Protein AF-A0A0C9VHF3-F1 (afdb_monomer_lite)

Radius of gyration: 20.72 Å; chains: 1; bounding box: 59×50×53 Å

Sequence (286 aa):
MVSRLWNTIMLDVALHHVFIESKLDYIAYHSVISRYLAKQGSQLGDPAHAALSKRNLVSIALDTVDKPFEIPDVSSLVPDVHFMALAILTDRRSNFNLILPYLLMDRPSLTHLRLCWPPLGRSFSCTMTQVVITSVTHLHVARHPYASLNAILALFPNVTHLRLGTPCFLKDLVPYMTAVRSLILDAPPNFSIHSPTRSSRVPFFPSSVPLWNISAALENGLMQANRRAPRKIILNAGMADSEQTIAELTQSCQQCGIQLECRRIYPPSWQPSSVEPCRWDYGAWS

Organism: NCBI:txid994086

Secondary structure (DSSP, 8-state):
---HHHHHHHHHHHHHEEEE-SHHHHHHHHHHHHHHHHHTT--TTSHHHHHHHTT-EEEEEE--SSS---HHHHHHH-TT-SEEEEEE-S--TTTHHHHHHHHHTT-TT--EEEEE--S--TT---PPPS----S--EEEEES--GGGHHHHHHT-TT--EEEESS---GGGGGGG-TT-SEEEEEE-TT-------SSS-----S-SGGGG-HHHHHHTTTT-S-TTS--EEEEEEETTS-HHHHHHHHHHHHHTT-EEEEEEEE-TT-------TT---GGGG-

Foldseek 3Di:
DQDPVRVLVVLLVCLQEQEAADPVSLVVLVVSVQVVQVVVVHHQPDVVLVVSLCRHAYEYEDPPPPHPPPLVSVCSNRAQHQHYEYEDLDDPLVCCLVNVCSNAVRHLNHAHYEYEYFLDDQPHEDDADPAARASYQAYEYANDRQNHVLSVLRNYQNHQHYEYRDFAALLVCQVSCLNHQEYEYEKAAQDQNDDVDPPDDGPTDRISVVSNVLLNNLVSQRNVNDPPDAHEYEYATAPPDDPVVVVVSQVSCVVSNYHYHYHHDHYSPDDPPPQPSNHDDCVVVD

Structure (mmCIF, N/CA/C/O backbone):
data_AF-A0A0C9VHF3-F1
#
_entry.id   AF-A0A0C9VHF3-F1
#
loop_
_atom_site.group_PDB
_atom_site.id
_atom_site.type_symbol
_atom_site.label_atom_id
_atom_site.label_alt_id
_atom_site.label_comp_id
_atom_site.label_asym_id
_atom_site.label_entity_id
_atom_site.label_seq_id
_atom_site.pdbx_PDB_ins_code
_atom_site.Cartn_x
_atom_site.Cartn_y
_atom_site.Cartn_z
_atom_site.occupancy
_atom_site.B_iso_or_equiv
_atom_site.auth_seq_id
_atom_site.auth_comp_id
_atom_site.auth_asym_id
_atom_site.auth_atom_id
_atom_site.pdbx_PDB_model_num
ATOM 1 N N . MET A 1 1 ? 41.443 -0.416 -13.699 1.00 52.72 1 MET A N 1
ATOM 2 C CA . MET A 1 1 ? 40.647 -1.455 -14.395 1.00 52.72 1 MET A CA 1
ATOM 3 C C . MET A 1 1 ? 39.808 -2.188 -13.362 1.00 52.72 1 MET A C 1
ATOM 5 O O . MET A 1 1 ? 40.374 -2.649 -12.382 1.00 52.72 1 MET A O 1
ATOM 9 N N . VAL A 1 2 ? 38.489 -2.275 -13.540 1.00 62.31 2 VAL A N 1
ATOM 10 C CA . VAL A 1 2 ? 37.623 -3.090 -12.666 1.00 62.31 2 VAL A CA 1
ATOM 11 C C . VAL A 1 2 ? 37.701 -4.545 -13.139 1.00 62.31 2 VAL A C 1
ATOM 13 O O . VAL A 1 2 ? 37.622 -4.799 -14.342 1.00 62.31 2 VAL A O 1
ATOM 16 N N . SER A 1 3 ? 37.895 -5.502 -12.226 1.00 84.81 3 SER A N 1
ATOM 17 C CA . SER A 1 3 ? 37.950 -6.926 -12.592 1.00 84.81 3 SER A CA 1
ATOM 18 C C . SER A 1 3 ? 36.628 -7.393 -13.227 1.00 84.81 3 SER A C 1
ATOM 20 O O . SER A 1 3 ? 35.559 -6.870 -12.903 1.00 84.81 3 SER A O 1
ATOM 22 N N . ARG A 1 4 ? 36.670 -8.406 -14.105 1.00 77.44 4 ARG A N 1
ATOM 23 C CA . ARG A 1 4 ? 35.456 -8.981 -14.726 1.00 77.44 4 ARG A CA 1
ATOM 24 C C . ARG A 1 4 ? 34.448 -9.488 -13.685 1.00 77.44 4 ARG A C 1
ATOM 26 O O . ARG A 1 4 ? 33.245 -9.329 -13.884 1.00 77.44 4 ARG A O 1
ATOM 33 N N . LEU A 1 5 ? 34.942 -10.040 -12.575 1.00 75.25 5 LEU A N 1
ATOM 34 C CA . LEU A 1 5 ? 34.121 -10.500 -11.456 1.00 75.25 5 LEU A CA 1
ATOM 35 C C . LEU A 1 5 ? 33.379 -9.330 -10.799 1.00 75.25 5 LEU A C 1
ATOM 37 O O . LEU A 1 5 ? 32.160 -9.366 -10.684 1.00 75.25 5 LEU A O 1
ATOM 41 N N . TRP A 1 6 ? 34.098 -8.255 -10.468 1.00 76.06 6 TRP A N 1
ATOM 42 C CA . TRP A 1 6 ? 33.507 -7.047 -9.886 1.00 76.06 6 TRP A CA 1
ATOM 43 C C . TRP A 1 6 ? 32.462 -6.403 -10.800 1.00 76.06 6 TRP A C 1
ATOM 45 O O . TRP A 1 6 ? 31.405 -6.007 -10.327 1.00 76.06 6 TRP A O 1
ATOM 55 N N . ASN A 1 7 ? 32.709 -6.351 -12.111 1.00 74.81 7 ASN A N 1
ATOM 56 C CA . ASN A 1 7 ? 31.716 -5.854 -13.067 1.00 74.81 7 ASN A CA 1
ATOM 57 C C . ASN A 1 7 ? 30.441 -6.717 -13.076 1.00 74.81 7 ASN A C 1
ATOM 59 O O . ASN A 1 7 ? 29.339 -6.192 -13.163 1.00 74.81 7 ASN A O 1
ATOM 63 N N . THR A 1 8 ? 30.585 -8.038 -12.952 1.00 72.44 8 THR A N 1
ATOM 64 C CA . THR A 1 8 ? 29.444 -8.965 -12.907 1.00 72.44 8 THR A CA 1
ATOM 65 C C . THR A 1 8 ? 28.627 -8.776 -11.632 1.00 72.44 8 THR A C 1
ATOM 67 O O . THR A 1 8 ? 27.412 -8.676 -11.720 1.00 72.44 8 THR A O 1
ATOM 70 N N . ILE A 1 9 ? 29.285 -8.641 -10.475 1.00 74.69 9 ILE A N 1
ATOM 71 C CA . ILE A 1 9 ? 28.623 -8.378 -9.187 1.00 74.69 9 ILE A CA 1
ATOM 72 C C . ILE A 1 9 ? 27.897 -7.030 -9.215 1.00 74.69 9 ILE A C 1
ATOM 74 O O . ILE A 1 9 ? 26.743 -6.948 -8.818 1.00 74.69 9 ILE A O 1
ATOM 78 N N . MET A 1 10 ? 28.547 -5.973 -9.710 1.00 76.12 10 MET A N 1
ATOM 79 C CA . MET A 1 10 ? 27.929 -4.645 -9.784 1.00 76.12 10 MET A CA 1
ATOM 80 C C . MET A 1 10 ? 26.719 -4.625 -10.719 1.00 76.12 10 MET A C 1
ATOM 82 O O . MET A 1 10 ? 25.721 -3.987 -10.399 1.00 76.12 10 MET A O 1
ATOM 86 N N . LEU A 1 11 ? 26.790 -5.330 -11.853 1.00 73.38 11 LEU A N 1
ATOM 87 C CA . LEU A 1 11 ? 25.647 -5.486 -12.752 1.00 73.38 11 LEU A CA 1
ATOM 88 C C . LEU A 1 11 ? 24.534 -6.303 -12.102 1.00 73.38 11 LEU A C 1
ATOM 90 O O . LEU A 1 11 ? 23.384 -5.906 -12.201 1.00 73.38 11 LEU A O 1
ATOM 94 N N . ASP A 1 12 ? 24.865 -7.389 -11.408 1.00 70.25 12 ASP A N 1
ATOM 95 C CA . ASP A 1 12 ? 23.884 -8.191 -10.681 1.00 70.25 12 ASP A CA 1
ATOM 96 C C . ASP A 1 12 ? 23.144 -7.321 -9.654 1.00 70.25 12 ASP A C 1
ATOM 98 O O . ASP A 1 12 ? 21.928 -7.180 -9.734 1.00 70.25 12 ASP A O 1
ATOM 102 N N . VAL A 1 13 ? 23.865 -6.608 -8.783 1.00 71.00 13 VAL A N 1
ATOM 103 C CA . VAL A 1 13 ? 23.277 -5.688 -7.789 1.00 71.00 13 VAL A CA 1
ATOM 104 C C . VAL A 1 13 ? 22.435 -4.587 -8.442 1.00 71.00 13 VAL A C 1
ATOM 106 O O . VAL A 1 13 ? 21.330 -4.308 -7.981 1.00 71.00 13 VAL A O 1
ATOM 109 N N . ALA A 1 14 ? 22.920 -3.971 -9.524 1.00 70.00 14 ALA A N 1
ATOM 110 C CA . ALA A 1 14 ? 22.184 -2.920 -10.227 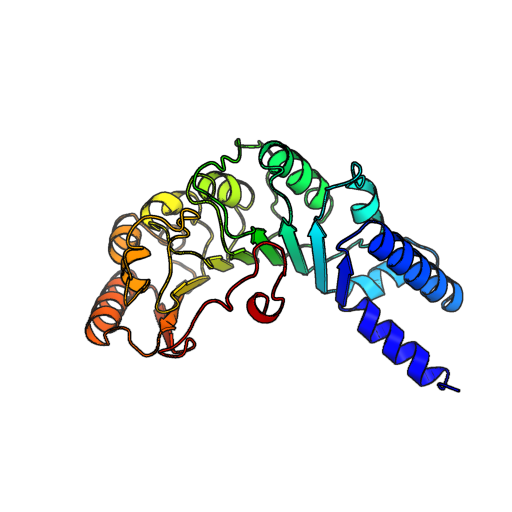1.00 70.00 14 ALA A CA 1
ATOM 111 C C . ALA A 1 14 ? 20.901 -3.440 -10.896 1.00 70.00 14 ALA A C 1
ATOM 113 O O . ALA A 1 14 ? 19.928 -2.705 -11.011 1.00 70.00 14 ALA A O 1
ATOM 114 N N . LEU A 1 15 ? 20.879 -4.703 -11.329 1.00 70.50 15 LEU A N 1
ATOM 115 C CA . LEU A 1 15 ? 19.707 -5.318 -11.951 1.00 70.50 15 LEU A CA 1
ATOM 116 C 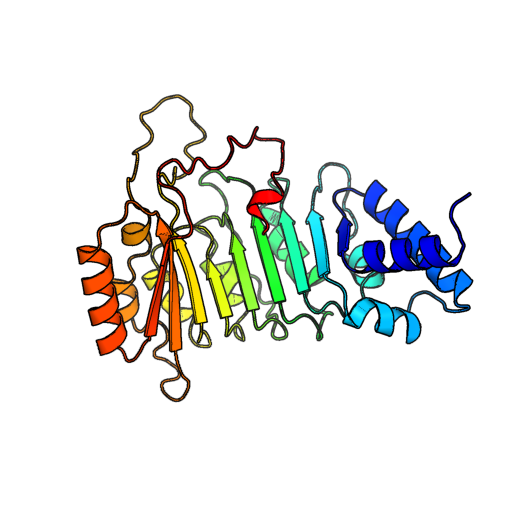C . LEU A 1 15 ? 18.674 -5.809 -10.927 1.00 70.50 15 LEU A C 1
ATOM 118 O O . LEU A 1 15 ? 17.502 -5.911 -11.284 1.00 70.50 15 LEU A O 1
ATOM 122 N N . HIS A 1 16 ? 19.070 -6.027 -9.665 1.00 67.94 16 HIS A N 1
ATOM 123 C CA . HIS A 1 16 ? 18.141 -6.336 -8.568 1.00 67.94 16 HIS A CA 1
ATOM 124 C C . HIS A 1 16 ? 17.237 -5.148 -8.202 1.00 67.94 16 HIS A C 1
ATOM 126 O O . HIS A 1 16 ? 16.128 -5.360 -7.706 1.00 67.94 16 HIS A O 1
ATOM 132 N N . HIS A 1 17 ? 17.699 -3.915 -8.438 1.00 67.81 17 HIS A N 1
ATOM 133 C CA . HIS A 1 17 ? 16.981 -2.683 -8.120 1.00 67.81 17 HIS A CA 1
ATOM 134 C C . HIS A 1 17 ? 16.883 -1.784 -9.346 1.00 67.81 17 HIS A C 1
ATOM 136 O O . HIS A 1 17 ? 17.794 -1.024 -9.668 1.00 67.81 17 HIS A O 1
ATOM 142 N N . VAL A 1 18 ? 15.747 -1.857 -10.023 1.00 68.31 18 VAL A N 1
ATOM 143 C CA . VAL A 1 18 ? 15.514 -1.085 -11.243 1.00 68.31 18 VAL A CA 1
ATOM 144 C C . VAL A 1 18 ? 14.854 0.230 -10.869 1.00 68.31 18 VAL A C 1
ATOM 146 O O . VAL A 1 18 ? 13.797 0.199 -10.248 1.00 68.31 18 VAL A O 1
ATOM 149 N N . PHE A 1 19 ? 15.455 1.354 -11.255 1.00 69.88 19 PHE A N 1
ATOM 150 C CA . PHE A 1 19 ? 14.876 2.690 -11.118 1.00 69.88 19 PHE A CA 1
ATOM 151 C C . PHE A 1 19 ? 14.681 3.292 -12.507 1.00 69.88 19 PHE A C 1
ATOM 153 O O . PHE A 1 19 ? 15.652 3.512 -13.227 1.00 69.88 19 PHE A O 1
ATOM 160 N N . ILE A 1 20 ? 13.429 3.509 -12.905 1.00 69.19 20 ILE A N 1
ATOM 161 C CA . ILE A 1 20 ? 13.089 4.131 -14.192 1.00 69.19 20 ILE A CA 1
ATOM 162 C C . ILE A 1 20 ? 12.286 5.384 -13.888 1.00 69.19 20 ILE A C 1
ATOM 164 O O . ILE A 1 20 ? 11.137 5.254 -13.479 1.00 69.19 20 ILE A O 1
ATOM 168 N N . GLU A 1 21 ? 12.879 6.562 -14.070 1.00 65.25 21 GLU A N 1
ATOM 169 C CA . GLU A 1 21 ? 12.217 7.852 -13.811 1.00 65.25 21 GLU A CA 1
ATOM 170 C C . GLU A 1 21 ? 11.895 8.594 -15.102 1.00 65.25 21 GLU A C 1
ATOM 172 O O . GLU A 1 21 ? 10.886 9.283 -15.217 1.00 65.25 21 GLU A O 1
ATOM 177 N N . SER A 1 22 ? 12.747 8.401 -16.102 1.00 63.34 22 SER A N 1
ATOM 178 C CA . SER A 1 22 ? 12.664 9.027 -17.406 1.00 63.34 22 SER A CA 1
ATOM 179 C C . SER A 1 22 ? 12.813 8.005 -18.534 1.00 63.34 22 SER A C 1
ATOM 181 O O . SER A 1 22 ? 13.276 6.872 -18.361 1.00 63.34 22 SER A O 1
ATOM 183 N N . LYS A 1 23 ? 12.499 8.441 -19.759 1.00 65.75 23 LYS A N 1
ATOM 184 C CA . LYS A 1 23 ? 12.796 7.668 -20.973 1.00 65.75 23 LYS A CA 1
ATOM 185 C C . LYS A 1 23 ? 14.297 7.375 -21.122 1.00 65.75 23 LYS A C 1
ATOM 187 O O . LYS A 1 23 ? 14.658 6.346 -21.687 1.00 65.75 23 LYS A O 1
ATOM 192 N N . LEU A 1 24 ? 15.170 8.263 -20.640 1.00 71.12 24 LEU A N 1
ATOM 193 C CA . LEU A 1 24 ? 16.618 8.049 -20.692 1.00 71.12 24 LEU A CA 1
ATOM 194 C C . LEU A 1 24 ? 17.043 6.912 -19.761 1.00 71.12 24 LEU A C 1
ATOM 196 O O . LEU A 1 24 ? 17.832 6.070 -20.184 1.00 71.12 24 LEU A O 1
ATOM 200 N N . ASP A 1 25 ? 16.464 6.832 -18.561 1.00 69.31 25 ASP A N 1
ATOM 201 C CA . ASP A 1 25 ? 16.731 5.736 -17.620 1.00 69.31 25 ASP A CA 1
ATOM 202 C C . ASP A 1 25 ? 16.269 4.401 -18.196 1.00 69.31 25 ASP A C 1
ATOM 204 O O . ASP A 1 25 ? 16.995 3.412 -18.130 1.00 69.31 25 ASP A O 1
ATOM 208 N N . TYR A 1 26 ? 15.108 4.389 -18.858 1.00 71.19 26 TYR A N 1
ATOM 209 C CA . TYR A 1 26 ? 14.626 3.222 -19.594 1.00 71.19 26 TYR A CA 1
ATOM 210 C C . TYR A 1 26 ? 15.606 2.780 -20.689 1.00 71.19 26 TYR A C 1
ATOM 212 O O . TYR A 1 26 ? 15.989 1.613 -20.740 1.00 71.19 26 TYR A O 1
ATOM 220 N N . ILE A 1 27 ? 16.050 3.702 -21.556 1.00 73.12 27 ILE A N 1
ATOM 221 C CA . ILE A 1 27 ? 17.000 3.388 -22.637 1.00 73.12 27 ILE A CA 1
ATOM 222 C C . ILE A 1 27 ? 18.324 2.875 -22.053 1.00 73.12 27 ILE A C 1
ATOM 224 O O . ILE A 1 27 ? 18.899 1.908 -22.564 1.00 73.12 27 ILE A O 1
ATOM 228 N N . ALA A 1 28 ? 18.805 3.497 -20.975 1.00 78.44 28 ALA A N 1
ATOM 229 C CA . ALA A 1 28 ? 20.015 3.082 -20.280 1.00 78.44 28 ALA A CA 1
ATOM 230 C C . ALA A 1 28 ? 19.863 1.671 -19.697 1.00 78.44 28 ALA A C 1
ATOM 232 O O . ALA A 1 28 ? 20.707 0.813 -19.957 1.00 78.44 28 ALA A O 1
ATOM 233 N N . TYR A 1 29 ? 18.766 1.402 -18.988 1.00 75.88 29 TYR A N 1
ATOM 234 C CA . TYR A 1 29 ? 18.462 0.096 -18.411 1.00 75.88 29 TYR A CA 1
ATOM 235 C C . TYR A 1 29 ? 18.335 -0.992 -19.483 1.00 75.88 29 TYR A C 1
ATOM 237 O O . TYR A 1 29 ? 19.009 -2.019 -19.394 1.00 75.88 29 TYR A O 1
ATOM 245 N N . HIS A 1 30 ? 17.576 -0.738 -20.554 1.00 76.25 30 HIS A N 1
ATOM 246 C CA . HIS A 1 30 ? 17.451 -1.646 -21.696 1.00 76.25 30 HIS A CA 1
ATOM 247 C C . HIS A 1 30 ? 18.823 -1.971 -22.306 1.00 76.25 30 HIS A C 1
ATOM 249 O O . HIS A 1 30 ? 19.128 -3.129 -22.602 1.00 76.25 30 HIS A O 1
ATOM 255 N N . SER A 1 31 ? 19.682 -0.962 -22.483 1.00 80.19 31 SER A N 1
ATOM 256 C CA . SER A 1 31 ? 21.046 -1.132 -23.001 1.00 80.19 31 SER A CA 1
ATOM 257 C C . SER A 1 31 ? 21.916 -1.980 -22.067 1.00 80.19 31 SER A C 1
ATOM 259 O O . SER A 1 31 ? 22.643 -2.865 -22.528 1.00 80.19 31 SER A O 1
ATOM 261 N N . VAL A 1 32 ? 21.822 -1.760 -20.752 1.00 79.88 32 VAL A N 1
ATOM 262 C CA . VAL A 1 32 ? 22.546 -2.542 -19.740 1.00 79.88 32 VAL A CA 1
ATOM 263 C C . VAL A 1 32 ? 22.088 -4.001 -19.741 1.00 79.88 32 VAL A C 1
ATOM 265 O O . VAL A 1 32 ? 22.939 -4.888 -19.838 1.00 79.88 32 VAL A O 1
ATOM 268 N N . ILE A 1 33 ? 20.777 -4.259 -19.715 1.00 76.56 33 ILE A N 1
ATOM 269 C CA . ILE A 1 33 ? 20.222 -5.618 -19.772 1.00 76.56 33 ILE A CA 1
ATOM 270 C C . ILE A 1 33 ? 20.608 -6.322 -21.062 1.00 76.56 33 ILE A C 1
ATOM 272 O O . ILE A 1 33 ? 21.111 -7.441 -21.016 1.00 76.56 33 ILE A O 1
ATOM 276 N N . SER A 1 34 ? 20.436 -5.666 -22.210 1.00 76.56 34 SER A N 1
ATOM 277 C CA . SER A 1 34 ? 20.741 -6.276 -23.507 1.00 76.56 34 SER A CA 1
ATOM 278 C C . SER A 1 34 ? 22.206 -6.709 -23.576 1.00 76.56 34 SER A C 1
ATOM 280 O O . SER A 1 34 ? 22.518 -7.806 -24.034 1.00 76.56 34 SER A O 1
ATOM 282 N N . ARG A 1 35 ? 23.125 -5.885 -23.050 1.00 77.06 35 ARG A N 1
ATOM 283 C CA . ARG A 1 35 ? 24.553 -6.225 -22.954 1.00 77.06 35 ARG A CA 1
ATOM 284 C C . ARG A 1 35 ? 24.830 -7.345 -21.956 1.00 77.06 35 ARG A C 1
ATOM 286 O O . ARG A 1 35 ? 25.746 -8.132 -22.186 1.00 77.06 35 ARG A O 1
ATOM 293 N N . TYR A 1 36 ? 24.110 -7.387 -20.838 1.00 75.44 36 TYR A N 1
ATOM 294 C CA . TYR A 1 36 ? 24.248 -8.445 -19.840 1.00 75.44 36 TYR A CA 1
ATOM 295 C C . TYR A 1 36 ? 23.814 -9.797 -20.416 1.00 75.44 36 TYR A C 1
ATOM 297 O O . TYR A 1 36 ? 24.593 -10.748 -20.387 1.00 75.44 36 TYR A O 1
ATOM 305 N N . LEU A 1 37 ? 22.628 -9.854 -21.023 1.00 73.81 37 LEU A N 1
ATOM 306 C CA . LEU A 1 37 ? 22.091 -11.060 -21.650 1.00 73.81 37 LEU A CA 1
ATOM 307 C C . LEU A 1 37 ? 22.978 -11.529 -22.808 1.00 73.81 37 LEU A C 1
ATOM 309 O O . LEU A 1 37 ? 23.361 -12.697 -22.841 1.00 73.81 37 LEU A O 1
ATOM 313 N N . ALA A 1 38 ? 23.434 -10.609 -23.668 1.00 76.62 38 ALA A N 1
ATOM 314 C CA . ALA A 1 38 ? 24.364 -10.936 -24.749 1.00 76.62 38 ALA A CA 1
ATOM 315 C C . ALA A 1 38 ? 25.672 -11.569 -24.236 1.00 76.62 38 ALA A C 1
ATOM 317 O O . ALA A 1 38 ? 26.193 -12.494 -24.853 1.00 76.62 38 ALA A O 1
ATOM 318 N N . LYS A 1 39 ? 26.196 -11.123 -23.083 1.00 75.88 39 LYS A N 1
ATOM 319 C CA . LYS A 1 39 ? 27.376 -11.741 -22.446 1.00 75.88 39 LYS A CA 1
ATOM 320 C C . LYS A 1 39 ? 27.099 -13.132 -21.881 1.00 75.88 39 LYS A C 1
ATOM 322 O O . LYS A 1 39 ? 28.029 -13.926 -21.792 1.00 75.88 39 LYS A O 1
ATOM 327 N N . GLN A 1 40 ? 25.860 -13.411 -21.488 1.00 71.25 40 GLN A N 1
ATOM 328 C CA . GLN A 1 40 ? 25.428 -14.735 -21.040 1.00 71.25 40 GLN A CA 1
ATOM 329 C C . GLN A 1 40 ? 25.006 -15.653 -22.196 1.00 71.25 40 GLN A C 1
ATOM 331 O O . GLN A 1 40 ? 24.622 -16.793 -21.953 1.00 71.25 40 GLN A O 1
ATOM 336 N N . GLY A 1 41 ? 25.073 -15.181 -23.447 1.00 74.75 41 GLY A N 1
ATOM 337 C CA . GLY A 1 41 ? 24.576 -15.925 -24.605 1.00 74.75 41 GLY A CA 1
ATOM 338 C C . GLY A 1 41 ? 23.054 -16.095 -24.607 1.00 74.75 41 GLY A C 1
ATOM 339 O O . GLY A 1 41 ? 22.554 -17.006 -25.255 1.00 74.75 41 GLY A O 1
ATOM 340 N N . SER A 1 42 ? 22.332 -15.251 -23.866 1.00 69.88 42 SER A N 1
ATOM 341 C CA . SER A 1 42 ? 20.868 -15.247 -23.767 1.00 69.88 42 SER A CA 1
ATOM 342 C C . SER A 1 42 ? 20.280 -14.023 -24.474 1.00 69.88 42 SER A C 1
ATOM 344 O O . SER A 1 42 ? 20.955 -13.004 -24.647 1.00 69.88 42 SER A O 1
ATOM 346 N N . GLN A 1 43 ? 19.015 -14.103 -24.869 1.00 68.44 43 GLN A N 1
ATOM 347 C CA . GLN A 1 43 ? 18.247 -13.002 -25.446 1.00 68.44 43 GLN A CA 1
ATOM 348 C C . GLN A 1 43 ? 17.178 -12.483 -24.477 1.00 68.44 43 GLN A C 1
ATOM 350 O O . GLN A 1 43 ? 16.837 -13.115 -23.474 1.00 68.44 43 GLN A O 1
ATOM 355 N N . LEU A 1 44 ? 16.664 -11.285 -24.765 1.00 64.44 44 LEU A N 1
ATOM 356 C CA . LEU A 1 44 ? 15.547 -10.706 -24.025 1.00 64.44 44 LEU A CA 1
ATOM 357 C C . LEU A 1 44 ? 14.327 -11.633 -24.171 1.00 64.44 44 LEU A C 1
ATOM 359 O O . LEU A 1 44 ? 13.912 -11.922 -25.289 1.00 64.44 44 LEU A O 1
ATOM 363 N N . GLY A 1 45 ? 13.779 -12.111 -23.052 1.00 61.34 45 GLY A N 1
ATOM 364 C CA . GLY A 1 45 ? 12.658 -13.064 -23.047 1.00 61.34 45 GLY A CA 1
ATOM 365 C C . GLY A 1 45 ? 13.044 -14.540 -22.878 1.00 61.34 45 GLY A C 1
ATOM 366 O O . GLY A 1 45 ? 12.151 -15.369 -22.722 1.00 61.34 45 GLY A O 1
ATOM 367 N N . ASP A 1 46 ? 14.338 -14.878 -22.828 1.00 63.41 46 ASP A N 1
ATOM 368 C CA . ASP A 1 46 ? 14.777 -16.242 -22.504 1.00 63.41 46 ASP A CA 1
ATOM 369 C C . ASP A 1 46 ? 14.490 -16.621 -21.035 1.00 63.41 46 ASP A C 1
ATOM 371 O O . ASP A 1 46 ? 14.419 -15.753 -20.161 1.00 63.41 46 ASP A O 1
ATOM 375 N N . PRO A 1 47 ? 14.437 -17.920 -20.685 1.00 59.59 47 PRO A N 1
ATOM 376 C CA . PRO A 1 47 ? 14.298 -18.372 -19.295 1.00 59.59 47 PRO A CA 1
ATOM 377 C C . PRO A 1 47 ? 15.391 -17.827 -18.359 1.00 59.59 47 PRO A C 1
ATOM 379 O O . PRO A 1 47 ? 15.165 -17.660 -17.161 1.00 59.59 47 PRO A O 1
ATOM 382 N N . ALA A 1 48 ? 16.577 -17.526 -18.901 1.00 57.16 48 ALA A N 1
ATOM 383 C CA . ALA A 1 48 ? 17.668 -16.871 -18.180 1.00 57.16 48 ALA A CA 1
ATOM 384 C C . ALA A 1 48 ? 17.331 -15.415 -17.801 1.00 57.16 48 ALA A C 1
ATOM 386 O O . ALA A 1 48 ? 17.687 -14.961 -16.716 1.00 57.16 48 ALA A O 1
ATOM 387 N N . HIS A 1 49 ? 16.569 -14.710 -18.644 1.00 60.94 49 HIS A N 1
ATOM 388 C CA . HIS A 1 49 ? 16.003 -13.399 -18.325 1.00 60.94 49 HIS A CA 1
ATOM 389 C C . HIS A 1 49 ? 14.961 -13.505 -17.198 1.00 60.94 49 HIS A C 1
ATOM 391 O O . HIS A 1 49 ? 14.999 -12.718 -16.255 1.00 60.94 49 HIS A O 1
ATOM 397 N N . ALA A 1 50 ? 14.115 -14.542 -17.225 1.00 58.31 50 ALA A N 1
ATOM 398 C CA . ALA A 1 50 ? 13.159 -14.832 -16.150 1.00 58.31 50 ALA A CA 1
ATOM 399 C C . ALA A 1 50 ? 13.845 -15.206 -14.813 1.00 58.31 50 ALA A C 1
ATOM 401 O O . ALA A 1 50 ? 13.321 -14.978 -13.723 1.00 58.31 50 ALA A O 1
ATOM 402 N N . ALA A 1 51 ? 15.046 -15.792 -14.861 1.00 58.00 51 ALA A N 1
ATOM 403 C CA . ALA A 1 51 ? 15.824 -16.107 -13.663 1.00 58.00 51 ALA A CA 1
ATOM 404 C C . ALA A 1 51 ? 16.404 -14.852 -12.986 1.00 58.00 51 ALA A C 1
ATOM 406 O O . ALA A 1 51 ? 16.479 -14.820 -11.756 1.00 58.00 51 ALA A O 1
ATOM 407 N N . LEU A 1 52 ? 16.759 -13.823 -13.765 1.00 58.72 52 LEU A N 1
ATOM 408 C CA . LEU A 1 52 ? 17.146 -12.508 -13.241 1.00 58.72 52 LEU A CA 1
ATOM 409 C C . LEU A 1 52 ? 15.951 -11.822 -12.572 1.00 58.72 52 LEU A C 1
ATOM 411 O O . LEU A 1 52 ? 16.081 -11.289 -11.478 1.00 58.72 52 LEU A O 1
ATOM 415 N N . SER A 1 53 ? 14.764 -11.899 -13.175 1.00 54.19 53 SER A N 1
ATOM 416 C CA . SER A 1 53 ? 13.569 -11.214 -12.676 1.00 54.19 53 SER A CA 1
ATOM 417 C C . SER A 1 53 ? 12.915 -11.827 -11.440 1.00 54.19 53 SER A C 1
ATOM 419 O O . SER A 1 53 ? 12.292 -11.099 -10.664 1.00 54.19 53 SER A O 1
ATOM 421 N N . LYS A 1 54 ? 13.150 -13.116 -11.157 1.00 54.06 54 LYS A N 1
ATOM 422 C CA . LYS A 1 54 ? 12.698 -13.778 -9.917 1.00 54.06 54 LYS A CA 1
ATOM 423 C C . LYS A 1 54 ? 13.175 -13.102 -8.624 1.00 54.06 54 LYS A C 1
ATOM 425 O O . LYS A 1 54 ? 12.599 -13.370 -7.572 1.00 54.06 54 LYS A O 1
ATOM 430 N N . ARG A 1 55 ? 14.211 -12.256 -8.671 1.00 55.25 55 ARG A N 1
ATOM 431 C CA . ARG A 1 55 ? 14.767 -11.547 -7.501 1.00 55.25 55 ARG A CA 1
ATOM 432 C C . ARG A 1 55 ? 14.572 -10.030 -7.539 1.00 55.25 55 ARG A C 1
ATOM 434 O O . ARG A 1 55 ? 15.064 -9.343 -6.647 1.00 55.25 55 ARG A O 1
ATOM 441 N N . ASN A 1 56 ? 13.860 -9.507 -8.535 1.00 60.00 56 ASN A N 1
ATOM 442 C CA . ASN A 1 56 ? 13.886 -8.077 -8.814 1.00 60.00 56 ASN A CA 1
ATOM 443 C C . ASN A 1 56 ? 12.860 -7.290 -7.995 1.00 60.00 56 ASN A C 1
ATOM 445 O O . ASN A 1 56 ? 11.654 -7.558 -8.020 1.00 60.00 56 ASN A O 1
ATOM 449 N N . LEU A 1 57 ? 13.373 -6.261 -7.322 1.00 58.91 57 LEU A N 1
ATOM 450 C CA . LEU A 1 57 ? 12.622 -5.115 -6.843 1.00 58.91 57 LEU A CA 1
ATOM 451 C C . LEU A 1 57 ? 12.613 -4.079 -7.968 1.00 58.91 57 LEU A C 1
ATOM 453 O O . LEU A 1 57 ? 13.658 -3.542 -8.336 1.00 58.91 57 LEU A O 1
ATOM 457 N N . VAL A 1 58 ? 11.442 -3.776 -8.518 1.00 65.94 58 VAL A N 1
ATOM 458 C CA . VAL A 1 58 ? 11.336 -2.763 -9.572 1.00 65.94 58 VAL A CA 1
ATOM 459 C C . VAL A 1 58 ? 10.655 -1.519 -9.041 1.00 65.94 58 VAL A C 1
ATOM 461 O O . VAL A 1 58 ? 9.481 -1.543 -8.685 1.00 65.94 58 VAL A O 1
ATOM 464 N N . SER A 1 59 ? 11.395 -0.421 -9.010 1.00 60.53 59 SER A N 1
ATOM 465 C CA . SER A 1 59 ? 10.903 0.909 -8.682 1.00 60.53 59 SER A CA 1
ATOM 466 C C . SER A 1 59 ? 10.747 1.707 -9.974 1.00 60.53 59 SER A C 1
ATOM 468 O O . SER A 1 59 ? 11.712 2.095 -10.622 1.00 60.53 59 SER A O 1
ATOM 470 N N . ILE A 1 60 ? 9.515 1.963 -10.382 1.00 66.06 60 ILE A N 1
ATOM 471 C CA . ILE A 1 60 ? 9.211 2.799 -11.539 1.00 66.06 60 ILE A CA 1
ATOM 472 C C . ILE A 1 60 ? 8.698 4.129 -11.011 1.00 66.06 60 ILE A C 1
ATOM 474 O O . ILE A 1 60 ? 7.669 4.189 -10.338 1.00 66.06 60 ILE A O 1
ATOM 478 N N . ALA A 1 61 ? 9.399 5.205 -11.328 1.00 60.19 61 ALA A N 1
ATOM 479 C CA . ALA A 1 61 ? 8.902 6.550 -11.153 1.00 60.19 61 ALA A CA 1
ATOM 480 C C . ALA A 1 61 ? 8.295 7.024 -12.478 1.00 60.19 61 ALA A C 1
ATOM 482 O O . ALA A 1 61 ? 8.970 7.207 -13.482 1.00 60.19 61 ALA A O 1
ATOM 483 N N . LEU A 1 62 ? 6.977 7.187 -12.510 1.00 60.81 62 LEU A N 1
ATOM 484 C CA . LEU A 1 62 ? 6.280 7.669 -13.692 1.00 60.81 62 LEU A CA 1
ATOM 485 C C . LEU A 1 62 ? 6.379 9.196 -13.759 1.00 60.81 62 LEU A C 1
ATOM 487 O O . LEU A 1 62 ? 5.491 9.896 -13.257 1.00 60.81 62 LEU A O 1
ATOM 491 N N . ASP A 1 63 ? 7.434 9.708 -14.402 1.00 53.41 63 ASP A N 1
ATOM 492 C CA . ASP A 1 63 ? 7.491 11.093 -14.876 1.00 53.41 63 ASP A CA 1
ATOM 493 C C . ASP A 1 63 ? 7.010 11.181 -16.330 1.00 53.41 63 ASP A C 1
ATOM 495 O O . ASP A 1 63 ? 7.748 10.954 -17.287 1.00 53.41 63 ASP A O 1
ATOM 499 N N . THR A 1 64 ? 5.723 11.452 -16.538 1.00 49.44 64 THR A N 1
ATOM 500 C CA . THR A 1 64 ? 5.128 11.439 -17.893 1.00 49.44 64 THR A CA 1
ATOM 501 C C . THR A 1 64 ? 5.139 12.804 -18.588 1.00 49.44 64 THR A C 1
ATOM 503 O O . THR A 1 64 ? 4.227 13.114 -19.362 1.00 49.44 64 THR A O 1
ATOM 506 N N . VAL A 1 65 ? 6.120 13.664 -18.301 1.00 41.66 65 VAL A N 1
ATOM 507 C CA . VAL A 1 65 ? 6.057 15.060 -18.763 1.00 41.66 65 VAL A CA 1
ATOM 508 C C . VAL A 1 65 ? 6.188 15.200 -20.282 1.00 41.66 65 VAL A C 1
ATOM 510 O O . VAL A 1 65 ? 5.373 15.928 -20.835 1.00 41.66 65 VAL A O 1
ATOM 513 N N . ASP A 1 66 ? 7.022 14.437 -21.002 1.00 40.34 66 ASP A N 1
ATOM 514 C CA . ASP A 1 66 ? 7.354 14.841 -22.390 1.00 40.34 66 ASP A CA 1
ATOM 515 C C . ASP A 1 66 ? 7.058 13.880 -23.553 1.00 40.34 66 ASP A C 1
ATOM 517 O O . ASP A 1 66 ? 7.458 14.157 -24.682 1.00 40.34 66 ASP A O 1
ATOM 521 N N . LYS A 1 67 ? 6.311 12.792 -23.346 1.00 47.69 67 LYS A N 1
ATOM 522 C CA . LYS A 1 67 ? 5.609 11.984 -24.379 1.00 47.69 67 LYS A CA 1
ATOM 523 C C . LYS A 1 67 ? 4.944 10.795 -23.681 1.00 47.69 67 LYS A C 1
ATOM 525 O O . LYS A 1 67 ? 5.337 10.500 -22.552 1.00 47.69 67 LYS A O 1
ATOM 530 N N . PRO A 1 68 ? 3.953 10.110 -24.288 1.00 47.97 68 PRO A N 1
ATOM 531 C CA . PRO A 1 68 ? 3.531 8.815 -23.779 1.00 47.97 68 PRO A CA 1
ATOM 532 C C . PRO A 1 68 ? 4.766 7.917 -23.796 1.00 47.97 68 PRO A C 1
ATOM 534 O O . PRO A 1 68 ? 5.221 7.457 -24.836 1.00 47.97 68 PRO A O 1
ATOM 537 N N . PHE A 1 69 ? 5.375 7.756 -22.632 1.00 50.56 69 PHE A N 1
ATOM 538 C CA . PHE A 1 69 ? 6.165 6.587 -22.343 1.00 50.56 69 PHE A CA 1
ATOM 539 C C . PHE A 1 69 ? 5.189 5.430 -22.539 1.00 50.56 69 PHE A C 1
ATOM 541 O O . PHE A 1 69 ? 4.205 5.329 -21.800 1.00 50.56 69 PHE A O 1
ATOM 548 N N . GLU A 1 70 ? 5.338 4.697 -23.640 1.00 57.25 70 GLU A N 1
ATOM 549 C CA . GLU A 1 70 ? 4.391 3.657 -24.006 1.00 57.25 70 GLU A CA 1
ATOM 550 C C . GLU A 1 70 ? 4.503 2.580 -22.933 1.00 57.25 70 GLU A C 1
ATOM 552 O O . GLU A 1 70 ? 5.467 1.837 -22.855 1.00 57.25 70 GLU A O 1
ATOM 557 N N . ILE A 1 71 ? 3.513 2.541 -22.046 1.00 56.69 71 ILE A N 1
ATOM 558 C CA . ILE A 1 71 ? 3.375 1.557 -20.971 1.00 56.69 71 ILE A CA 1
ATOM 559 C C . ILE A 1 71 ? 3.672 0.110 -21.439 1.00 56.69 71 ILE A C 1
ATOM 561 O O . ILE A 1 71 ? 4.304 -0.618 -20.666 1.00 56.69 71 ILE A O 1
ATOM 565 N N . PRO A 1 72 ? 3.318 -0.297 -22.684 1.00 61.56 72 PRO A N 1
ATOM 566 C CA . PRO A 1 72 ? 3.742 -1.574 -23.264 1.00 61.56 72 PRO A CA 1
ATOM 567 C C . PRO A 1 72 ? 5.258 -1.858 -23.231 1.00 61.56 72 PRO A C 1
ATOM 569 O O . PRO A 1 72 ? 5.663 -3.007 -23.029 1.00 61.56 72 PRO A O 1
ATOM 572 N N . ASP A 1 73 ? 6.107 -0.837 -23.348 1.00 63.25 73 ASP A N 1
ATOM 573 C CA . ASP A 1 73 ? 7.568 -0.974 -23.342 1.00 63.25 73 ASP A CA 1
ATOM 574 C C . ASP A 1 73 ? 8.101 -1.389 -21.960 1.00 63.25 73 ASP A C 1
ATOM 576 O O . ASP A 1 73 ? 9.050 -2.162 -21.844 1.00 63.25 73 ASP A O 1
ATOM 580 N N . VAL A 1 74 ? 7.447 -0.955 -20.879 1.00 63.41 74 VAL A N 1
ATOM 581 C CA . VAL A 1 74 ? 7.826 -1.325 -19.503 1.00 63.41 74 VAL A CA 1
ATOM 582 C C . VAL A 1 74 ? 7.440 -2.768 -19.184 1.00 63.41 74 VAL A C 1
ATOM 584 O O . VAL A 1 74 ? 8.126 -3.441 -18.413 1.00 63.41 74 VAL A O 1
ATOM 587 N N . SER A 1 75 ? 6.331 -3.262 -19.749 1.00 65.12 75 SER A N 1
ATOM 588 C CA . SER A 1 75 ? 5.924 -4.676 -19.649 1.00 65.12 75 SER A CA 1
ATOM 589 C C . SER A 1 75 ? 6.941 -5.644 -20.215 1.00 65.12 75 SER A C 1
ATOM 591 O O . SER A 1 75 ? 7.179 -6.673 -19.590 1.00 65.12 75 SER A O 1
ATOM 593 N N . SER A 1 76 ? 7.570 -5.315 -21.340 1.00 67.25 76 SER A N 1
ATOM 594 C CA . SER A 1 76 ? 8.498 -6.237 -21.999 1.00 67.25 76 SER A CA 1
ATOM 595 C C . SER A 1 76 ? 9.829 -6.396 -21.254 1.00 67.25 76 SER A C 1
ATOM 597 O O . SER A 1 76 ? 10.446 -7.459 -21.308 1.00 67.25 76 SER A O 1
ATOM 599 N N . LEU A 1 77 ? 10.266 -5.362 -20.525 1.00 62.19 77 LEU A N 1
ATOM 600 C CA . LEU A 1 77 ? 11.582 -5.337 -19.887 1.00 62.19 77 LEU A CA 1
ATOM 601 C C . LEU A 1 77 ? 11.669 -6.048 -18.546 1.00 62.19 77 LEU A C 1
ATOM 603 O O . LEU A 1 77 ? 12.765 -6.430 -18.141 1.00 62.19 77 LEU A O 1
ATOM 607 N N . VAL A 1 78 ? 10.550 -6.205 -17.840 1.00 65.12 78 VAL A N 1
ATOM 608 C CA . VAL A 1 78 ? 10.563 -6.907 -16.557 1.00 65.12 78 VAL A CA 1
ATOM 609 C C . VAL A 1 78 ? 9.440 -7.939 -16.494 1.00 65.12 78 VAL A C 1
ATOM 611 O O . VAL A 1 78 ? 8.444 -7.739 -15.789 1.00 65.12 78 VAL A O 1
ATOM 614 N N . PRO A 1 79 ? 9.578 -9.042 -17.253 1.00 63.50 79 PRO A N 1
ATOM 615 C CA . PRO A 1 79 ? 8.718 -10.201 -17.081 1.00 63.50 79 PRO A CA 1
ATOM 616 C C . PRO A 1 79 ? 8.984 -10.794 -15.692 1.00 63.50 79 PRO A C 1
ATOM 618 O O . PRO A 1 79 ? 10.126 -10.843 -15.255 1.00 63.50 79 PRO A O 1
ATOM 621 N N . ASP A 1 80 ? 7.953 -11.232 -14.978 1.00 71.69 80 ASP A N 1
ATOM 622 C CA . ASP A 1 80 ? 8.057 -11.924 -13.680 1.00 71.69 80 ASP A CA 1
ATOM 623 C C . ASP A 1 80 ? 8.483 -11.097 -12.440 1.00 71.69 80 ASP A C 1
ATOM 625 O O . ASP A 1 80 ? 9.101 -11.605 -11.498 1.00 71.69 80 ASP A O 1
ATOM 629 N N . VAL A 1 81 ? 8.102 -9.817 -12.374 1.00 77.00 81 VAL A N 1
ATOM 630 C CA . VAL A 1 81 ? 8.284 -8.989 -11.163 1.00 77.00 81 VAL A CA 1
ATOM 631 C C . VAL A 1 81 ? 7.431 -9.509 -10.008 1.00 77.00 81 VAL A C 1
ATOM 633 O O . VAL A 1 81 ? 6.232 -9.716 -10.181 1.00 77.00 81 VAL A O 1
ATOM 636 N N . HIS A 1 82 ? 8.024 -9.651 -8.819 1.00 83.81 82 HIS A N 1
ATOM 637 C CA . HIS A 1 82 ? 7.302 -9.988 -7.583 1.00 83.81 82 HIS A CA 1
ATOM 638 C C . HIS A 1 82 ? 6.980 -8.758 -6.735 1.00 83.81 82 HIS A C 1
ATOM 640 O O . HIS A 1 82 ? 5.932 -8.726 -6.086 1.00 83.81 82 HIS A O 1
ATOM 646 N N . PHE A 1 83 ? 7.861 -7.752 -6.765 1.00 83.50 83 PHE A N 1
ATOM 647 C CA . PHE A 1 83 ? 7.690 -6.479 -6.080 1.00 83.50 83 PHE A CA 1
ATOM 648 C C . PHE A 1 83 ? 7.825 -5.309 -7.049 1.00 83.50 83 PHE A C 1
ATOM 650 O O . PHE A 1 83 ? 8.858 -5.148 -7.700 1.00 83.50 83 PHE A O 1
ATOM 657 N N . MET A 1 84 ? 6.813 -4.447 -7.071 1.00 84.31 84 MET A N 1
ATOM 658 C CA . MET A 1 84 ? 6.822 -3.207 -7.834 1.00 84.31 84 MET A CA 1
ATOM 659 C C . MET A 1 84 ? 6.526 -2.017 -6.925 1.00 84.31 84 MET A C 1
ATOM 661 O O . MET A 1 84 ? 5.569 -2.049 -6.157 1.00 84.31 84 MET A O 1
ATOM 665 N N . ALA A 1 85 ? 7.299 -0.943 -7.041 1.00 82.38 85 ALA A N 1
ATOM 666 C CA . ALA A 1 85 ? 6.972 0.350 -6.463 1.00 82.38 85 ALA A CA 1
ATOM 667 C C . ALA A 1 85 ? 6.743 1.370 -7.577 1.00 82.38 85 ALA A C 1
ATOM 669 O O . ALA A 1 85 ? 7.587 1.540 -8.445 1.00 82.38 85 ALA A O 1
ATOM 670 N N . LEU A 1 86 ? 5.595 2.038 -7.550 1.00 79.81 86 LEU A N 1
ATOM 671 C CA . LEU A 1 86 ? 5.164 3.001 -8.548 1.00 79.81 86 LEU A CA 1
ATOM 672 C C . LEU A 1 86 ? 5.090 4.394 -7.925 1.00 79.81 86 LEU A C 1
ATOM 674 O O . LEU A 1 86 ? 4.277 4.631 -7.027 1.00 79.81 86 LEU A O 1
ATOM 678 N N . ALA A 1 87 ? 5.922 5.313 -8.406 1.00 75.56 87 ALA A N 1
ATOM 679 C CA . ALA A 1 87 ? 5.797 6.739 -8.120 1.00 75.56 87 ALA A CA 1
ATOM 680 C C . ALA A 1 87 ? 4.951 7.384 -9.198 1.00 75.56 87 ALA A C 1
ATOM 682 O O . ALA A 1 87 ? 5.179 7.140 -10.377 1.00 75.56 87 ALA A O 1
ATOM 683 N N . ILE A 1 88 ? 4.037 8.260 -8.820 1.00 71.88 88 ILE A N 1
ATOM 684 C CA . ILE A 1 88 ? 3.332 9.115 -9.769 1.00 71.88 88 ILE A CA 1
ATOM 685 C C . ILE A 1 88 ? 3.914 10.506 -9.571 1.00 71.88 88 ILE A C 1
ATOM 687 O O . ILE A 1 88 ? 3.663 11.117 -8.538 1.00 71.88 88 ILE A O 1
ATOM 691 N N . LEU A 1 89 ? 4.746 10.970 -10.507 1.00 64.31 89 LEU A N 1
ATOM 692 C CA . LEU A 1 89 ? 5.505 12.212 -10.329 1.00 64.31 89 LEU A CA 1
ATOM 693 C C . LEU A 1 89 ? 4.711 13.448 -10.756 1.00 64.31 89 LEU A C 1
ATOM 695 O O . LEU A 1 89 ? 4.819 14.507 -10.140 1.00 64.31 89 LEU A O 1
ATOM 699 N N . THR A 1 90 ? 3.861 13.291 -11.771 1.00 59.97 90 THR A N 1
ATOM 700 C CA . THR A 1 90 ? 3.059 14.376 -12.333 1.00 59.97 90 THR A CA 1
ATOM 701 C C . THR A 1 90 ? 1.567 14.140 -12.264 1.00 59.97 90 THR A C 1
ATOM 703 O O . THR A 1 90 ? 1.064 13.019 -12.195 1.00 59.97 90 THR A O 1
ATOM 706 N N . ASP A 1 91 ? 0.847 15.256 -12.280 1.00 55.62 91 ASP A N 1
ATOM 707 C CA . ASP A 1 91 ? -0.572 15.337 -11.992 1.00 55.62 91 ASP A CA 1
ATOM 708 C C . ASP A 1 91 ? -1.473 14.874 -13.152 1.00 55.62 91 ASP A C 1
ATOM 710 O O . ASP A 1 91 ? -2.421 15.548 -13.547 1.00 55.62 91 ASP A O 1
ATOM 714 N N . ARG A 1 92 ? -1.193 13.704 -13.740 1.00 55.66 92 ARG A N 1
ATOM 715 C CA . ARG A 1 92 ? -2.018 13.102 -14.804 1.00 55.66 92 ARG A CA 1
ATOM 716 C C . ARG A 1 92 ? -3.112 12.208 -14.229 1.00 55.66 92 ARG A C 1
ATOM 718 O O . ARG A 1 92 ? -3.237 11.028 -14.557 1.00 55.66 92 ARG A O 1
ATOM 725 N N . ARG A 1 93 ? -3.931 12.815 -13.370 1.00 59.47 93 ARG A N 1
ATOM 726 C CA . ARG A 1 93 ? -5.019 12.185 -12.599 1.00 59.47 93 ARG A CA 1
ATOM 727 C C . ARG A 1 93 ? -5.984 11.361 -13.451 1.00 59.47 93 ARG A C 1
ATOM 729 O O . ARG A 1 93 ? -6.436 10.309 -13.019 1.00 59.47 93 ARG A O 1
ATOM 736 N N . SER A 1 94 ? -6.252 11.819 -14.674 1.00 58.47 94 SER A N 1
ATOM 737 C CA . SER A 1 94 ? -7.175 11.182 -15.618 1.00 58.47 94 SER A CA 1
ATOM 738 C C . SER A 1 94 ? -6.668 9.854 -16.182 1.00 58.47 94 SER A C 1
ATOM 740 O O . SER A 1 94 ? -7.471 9.021 -16.589 1.00 58.47 94 SER A O 1
ATOM 742 N N . ASN A 1 95 ? -5.349 9.641 -16.211 1.00 63.47 95 ASN A N 1
ATOM 743 C CA . ASN A 1 95 ? -4.749 8.527 -16.947 1.00 63.47 95 ASN A CA 1
ATOM 744 C C . ASN A 1 95 ? -4.303 7.388 -16.036 1.00 63.47 95 ASN A C 1
ATOM 746 O O . ASN A 1 95 ? -3.974 6.317 -16.537 1.00 63.47 95 ASN A O 1
ATOM 750 N N . PHE A 1 96 ? -4.308 7.581 -14.714 1.00 68.50 96 PHE A N 1
ATOM 751 C CA . PHE A 1 96 ? -3.886 6.547 -13.767 1.00 68.50 96 PHE A CA 1
ATOM 752 C C . PHE A 1 96 ? -4.700 5.256 -13.924 1.00 68.50 96 PHE A C 1
ATOM 754 O O . PHE A 1 96 ? -4.151 4.159 -13.944 1.00 68.50 96 PHE A O 1
ATOM 761 N N . ASN A 1 97 ? -5.998 5.413 -14.162 1.00 66.94 97 ASN A N 1
ATOM 762 C CA . ASN A 1 97 ? -6.929 4.333 -14.461 1.00 66.94 97 ASN A CA 1
ATOM 763 C C . ASN A 1 97 ? -6.630 3.554 -15.737 1.00 66.94 97 ASN A C 1
ATOM 765 O O . ASN A 1 97 ? -7.077 2.425 -15.874 1.00 66.94 97 ASN A O 1
ATOM 769 N N . LEU A 1 98 ? -5.895 4.141 -16.673 1.00 70.06 98 LEU A N 1
ATOM 770 C CA . LEU A 1 98 ? -5.439 3.438 -17.865 1.00 70.06 98 LEU A CA 1
ATOM 771 C C . LEU A 1 98 ? -4.076 2.804 -17.584 1.00 70.06 98 LEU A C 1
ATOM 773 O O . LEU A 1 98 ? -3.886 1.616 -17.811 1.00 70.06 98 LEU A O 1
ATOM 777 N N . ILE A 1 99 ? -3.154 3.582 -17.015 1.00 72.25 99 ILE A N 1
ATOM 778 C CA . ILE A 1 99 ? -1.773 3.171 -16.752 1.00 72.25 99 ILE A CA 1
ATOM 779 C C . ILE A 1 99 ? -1.708 1.934 -15.859 1.00 72.25 99 ILE A C 1
ATOM 781 O O . ILE A 1 99 ? -0.969 1.000 -16.161 1.00 72.25 99 ILE A O 1
ATOM 785 N N . LEU A 1 100 ? -2.471 1.922 -14.766 1.00 75.69 100 LEU A N 1
ATOM 786 C CA . LEU A 1 100 ? -2.358 0.885 -13.753 1.00 75.69 100 LEU A CA 1
ATOM 787 C C . LEU A 1 100 ? -2.815 -0.492 -14.279 1.00 75.69 100 LEU A C 1
ATOM 789 O O . LEU A 1 100 ? -2.033 -1.431 -14.167 1.00 75.69 100 LEU A O 1
ATOM 793 N N . PRO A 1 101 ? -3.983 -0.646 -14.936 1.00 74.81 101 PRO A N 1
ATOM 794 C CA . PRO A 1 101 ? -4.322 -1.875 -15.651 1.00 74.81 101 PRO A CA 1
ATOM 795 C C . PRO A 1 101 ? -3.262 -2.343 -16.649 1.00 74.81 101 PRO A C 1
ATOM 797 O O . PRO A 1 101 ? -2.835 -3.489 -16.563 1.00 74.81 101 PRO A O 1
ATOM 800 N N . TYR A 1 102 ? -2.786 -1.470 -17.544 1.00 75.25 102 TYR A N 1
ATOM 801 C CA . TYR A 1 102 ? -1.788 -1.860 -18.550 1.00 75.25 102 TYR A CA 1
ATOM 802 C C . TYR A 1 102 ? -0.464 -2.308 -17.919 1.00 75.25 102 TYR A C 1
ATOM 804 O O . TYR A 1 102 ? 0.177 -3.236 -18.401 1.00 75.25 102 TYR A O 1
ATOM 812 N N . LEU A 1 103 ? -0.057 -1.683 -16.811 1.00 74.50 103 LEU A N 1
ATOM 813 C CA . LEU A 1 103 ? 1.131 -2.104 -16.075 1.00 74.50 103 LEU A CA 1
ATOM 814 C C . LEU A 1 103 ? 0.918 -3.386 -15.270 1.00 74.50 103 LEU A C 1
ATOM 816 O O . LEU A 1 103 ? 1.901 -4.038 -14.945 1.00 74.50 103 LEU A O 1
ATOM 820 N N . LEU A 1 104 ? -0.300 -3.764 -14.890 1.00 78.56 104 LEU A N 1
ATOM 821 C CA . LEU A 1 104 ? -0.487 -4.814 -13.883 1.00 78.56 104 LEU A CA 1
ATOM 822 C C . LEU A 1 104 ? -1.221 -6.063 -14.388 1.00 78.56 104 LEU A C 1
ATOM 824 O O . LEU A 1 104 ? -1.013 -7.127 -13.809 1.00 78.56 104 LEU A O 1
ATOM 828 N N . MET A 1 105 ? -2.029 -5.979 -15.452 1.00 75.44 105 MET A N 1
ATOM 829 C CA . MET A 1 105 ? -2.853 -7.103 -15.927 1.00 75.44 105 MET A CA 1
ATOM 830 C C . MET A 1 105 ? -2.030 -8.318 -16.372 1.00 75.44 105 MET A C 1
ATOM 832 O O . MET A 1 105 ? -2.371 -9.441 -16.011 1.00 75.44 105 MET A O 1
ATOM 836 N N . ASP A 1 106 ? -0.906 -8.104 -17.055 1.00 73.44 106 ASP A N 1
ATOM 837 C CA . ASP A 1 106 ? -0.083 -9.193 -17.604 1.00 73.44 106 ASP A CA 1
ATOM 838 C C . ASP A 1 106 ? 1.044 -9.638 -16.655 1.00 73.44 106 ASP A C 1
ATOM 840 O O . ASP A 1 106 ? 2.088 -10.130 -17.082 1.00 73.44 106 ASP A O 1
ATOM 844 N N . ARG A 1 107 ? 0.869 -9.439 -15.340 1.00 80.44 107 ARG A N 1
ATOM 845 C CA . ARG A 1 107 ? 1.894 -9.741 -14.325 1.00 80.44 107 ARG A CA 1
ATOM 846 C C . ARG A 1 107 ? 1.369 -10.688 -13.239 1.00 80.44 107 ARG A C 1
ATOM 848 O O . ARG A 1 107 ? 1.123 -10.262 -12.104 1.00 80.44 107 ARG A O 1
ATOM 855 N N . PRO A 1 108 ? 1.225 -11.993 -13.542 1.00 83.06 108 PRO A N 1
ATOM 856 C CA . PRO A 1 108 ? 0.720 -12.974 -12.581 1.00 83.06 108 PRO A CA 1
ATOM 857 C C . PRO A 1 108 ? 1.663 -13.196 -11.387 1.00 83.06 108 PRO A C 1
ATOM 859 O O . PRO A 1 108 ? 1.204 -13.552 -10.305 1.00 83.06 108 PRO A O 1
ATOM 862 N N . SER A 1 109 ? 2.965 -12.955 -11.553 1.00 84.62 109 SER A N 1
ATOM 863 C CA . SER A 1 109 ? 3.982 -13.064 -10.495 1.00 84.62 109 SER A CA 1
ATOM 864 C C . SER A 1 109 ? 3.951 -11.921 -9.476 1.00 84.62 109 SER A C 1
ATOM 866 O O . SER A 1 109 ? 4.565 -12.029 -8.411 1.00 84.62 109 SER A O 1
ATOM 868 N N . LEU A 1 110 ? 3.296 -10.800 -9.802 1.00 87.56 110 LEU A N 1
ATOM 869 C CA . LEU A 1 110 ? 3.358 -9.590 -8.993 1.00 87.56 110 LEU A CA 1
ATOM 870 C C . LEU A 1 110 ? 2.516 -9.750 -7.735 1.00 87.56 110 LEU A C 1
ATOM 872 O O . LEU A 1 110 ? 1.295 -9.668 -7.773 1.00 87.56 110 LEU A O 1
ATOM 876 N N . THR A 1 111 ? 3.188 -9.918 -6.601 1.00 91.44 111 THR A N 1
ATOM 877 C CA . THR A 1 111 ? 2.539 -10.142 -5.305 1.00 91.44 111 THR A CA 1
ATOM 878 C C . THR A 1 111 ? 2.584 -8.915 -4.405 1.00 91.44 111 THR A C 1
ATOM 880 O O . THR A 1 111 ? 1.689 -8.749 -3.575 1.00 91.44 111 THR A O 1
ATOM 883 N N . HIS A 1 112 ? 3.592 -8.057 -4.571 1.00 91.19 112 HIS A N 1
ATOM 884 C CA . HIS A 1 112 ? 3.813 -6.861 -3.771 1.00 91.19 112 HIS A CA 1
ATOM 885 C C . HIS A 1 112 ? 3.781 -5.615 -4.649 1.00 91.19 112 HIS A C 1
ATOM 887 O O . HIS A 1 112 ? 4.547 -5.488 -5.603 1.00 91.19 112 HIS A O 1
ATOM 893 N N . LEU A 1 113 ? 2.921 -4.670 -4.294 1.00 90.94 113 LEU A N 1
ATOM 894 C CA . LEU A 1 113 ? 2.780 -3.407 -4.994 1.00 90.94 113 LEU A CA 1
ATOM 895 C C . LEU A 1 113 ? 2.845 -2.255 -3.999 1.00 90.94 113 LEU A C 1
ATOM 897 O O . LEU A 1 113 ? 2.131 -2.234 -2.999 1.00 90.94 113 LEU A O 1
ATOM 901 N N . ARG A 1 114 ? 3.665 -1.257 -4.299 1.00 88.00 114 ARG A N 1
ATOM 902 C CA . ARG A 1 114 ? 3.666 0.033 -3.623 1.00 88.00 114 ARG A CA 1
ATOM 903 C C . ARG A 1 114 ? 3.221 1.103 -4.604 1.00 88.00 114 ARG A C 1
ATOM 905 O O . ARG A 1 114 ? 3.772 1.201 -5.688 1.00 88.00 114 ARG A O 1
ATOM 912 N N . LEU A 1 115 ? 2.268 1.929 -4.210 1.00 86.38 115 LEU A N 1
ATOM 913 C CA . LEU A 1 115 ? 1.783 3.074 -4.965 1.00 86.38 115 LEU A CA 1
ATOM 914 C C . LEU A 1 115 ? 2.054 4.333 -4.150 1.00 86.38 115 LEU A C 1
ATOM 916 O O . LEU A 1 115 ? 1.670 4.415 -2.981 1.00 86.38 115 LEU A O 1
ATOM 920 N N . CYS A 1 116 ? 2.734 5.304 -4.747 1.00 79.62 116 CYS A N 1
ATOM 921 C CA . CYS A 1 116 ? 3.084 6.551 -4.092 1.00 79.62 116 CYS A CA 1
ATOM 922 C C . CYS A 1 116 ? 2.716 7.748 -4.965 1.00 79.62 116 CYS A C 1
ATOM 924 O O . CYS A 1 116 ? 3.117 7.832 -6.124 1.00 79.62 116 CYS A O 1
ATOM 926 N N . TRP A 1 117 ? 1.984 8.692 -4.383 1.00 74.31 117 TRP A N 1
ATOM 927 C CA . TRP A 1 117 ? 1.603 9.941 -5.039 1.00 74.31 117 TRP A CA 1
ATOM 928 C C . TRP A 1 117 ? 2.493 11.099 -4.576 1.00 74.31 117 TRP A C 1
ATOM 930 O O . TRP A 1 117 ? 3.123 11.006 -3.512 1.00 74.31 117 TRP A O 1
ATOM 940 N N . PRO A 1 118 ? 2.537 12.210 -5.336 1.00 67.62 118 PRO A N 1
ATOM 941 C CA . PRO A 1 118 ? 3.077 13.454 -4.817 1.00 67.62 118 PRO A CA 1
ATOM 942 C C . PRO A 1 118 ? 2.196 13.934 -3.649 1.00 67.62 118 PRO A C 1
ATOM 944 O O . PRO A 1 118 ? 1.075 13.452 -3.476 1.00 67.62 118 PRO A O 1
ATOM 947 N N . PRO A 1 119 ? 2.642 14.903 -2.839 1.00 60.66 119 PRO A N 1
ATOM 948 C CA . PRO A 1 119 ? 1.753 15.613 -1.924 1.00 60.66 119 PRO A CA 1
ATOM 949 C C . PRO A 1 119 ? 0.672 16.362 -2.730 1.00 60.66 119 PRO A C 1
ATOM 951 O O . PRO A 1 119 ? 0.880 17.477 -3.205 1.00 60.66 119 PRO A O 1
ATOM 954 N N . LEU A 1 120 ? -0.470 15.710 -2.957 1.00 55.75 120 LEU A N 1
ATOM 955 C CA . LEU A 1 120 ? -1.537 16.213 -3.823 1.00 55.75 120 LEU A CA 1
ATOM 956 C C . LEU A 1 120 ? -2.422 17.247 -3.113 1.00 55.75 120 LEU A C 1
ATOM 958 O O . LEU A 1 120 ? -2.703 17.151 -1.918 1.00 55.75 120 LEU A O 1
ATOM 962 N N . GLY A 1 121 ? -2.942 18.201 -3.890 1.00 52.94 121 GLY A N 1
ATOM 963 C CA . GLY A 1 121 ? -4.101 19.010 -3.505 1.00 52.94 121 GLY A CA 1
ATOM 964 C C . GLY A 1 121 ? -5.417 18.214 -3.569 1.00 52.94 121 GLY A C 1
ATOM 965 O O . GLY A 1 121 ? -5.479 17.121 -4.127 1.00 52.94 121 GLY A O 1
ATOM 966 N N . ARG A 1 122 ? -6.507 18.780 -3.029 1.00 51.50 122 ARG A N 1
ATOM 967 C CA . ARG A 1 122 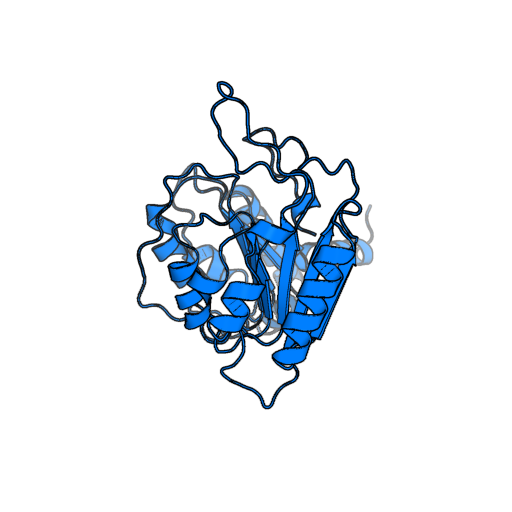? -7.818 18.113 -2.827 1.00 51.50 122 ARG A CA 1
ATOM 968 C C . ARG A 1 122 ? -8.547 17.608 -4.088 1.00 51.50 122 ARG A C 1
ATOM 970 O O . ARG A 1 122 ? -9.605 17.007 -3.958 1.00 51.50 122 ARG A O 1
ATOM 977 N N . SER A 1 123 ? -8.048 17.860 -5.295 1.00 55.22 123 SER A N 1
ATOM 978 C CA . SER A 1 123 ? -8.812 17.703 -6.543 1.00 55.22 123 SER A CA 1
ATOM 979 C C . SER A 1 123 ? -8.536 16.407 -7.324 1.00 55.22 123 SER A C 1
ATOM 981 O O . SER A 1 123 ? -8.807 16.348 -8.525 1.00 55.22 123 SER A O 1
ATOM 983 N N . PHE A 1 124 ? -7.997 15.362 -6.686 1.00 59.31 124 PHE A N 1
ATOM 984 C CA . PHE A 1 124 ? -7.806 14.066 -7.344 1.00 59.31 124 PHE A CA 1
ATOM 985 C C . PHE A 1 124 ? -9.018 13.150 -7.213 1.00 59.31 124 PHE A C 1
ATOM 987 O O . PHE A 1 124 ? -9.450 12.826 -6.108 1.00 59.31 124 PHE A O 1
ATOM 994 N N . SER A 1 125 ? -9.514 12.697 -8.366 1.00 60.88 125 SER A N 1
ATOM 995 C CA . SER A 1 125 ? -10.503 11.632 -8.482 1.00 60.88 125 SER A CA 1
ATOM 996 C C . SER A 1 125 ? -9.992 10.570 -9.454 1.00 60.88 125 SER A C 1
ATOM 998 O O . SER A 1 125 ? -9.591 10.870 -10.577 1.00 60.88 125 SER A O 1
ATOM 1000 N N . CYS A 1 126 ? -9.980 9.330 -8.991 1.00 63.81 126 CYS A N 1
ATOM 1001 C CA . CYS A 1 126 ? -9.782 8.131 -9.781 1.00 63.81 126 CYS A CA 1
ATOM 1002 C C . CYS A 1 126 ? -11.182 7.638 -10.142 1.00 63.81 126 CYS A C 1
ATOM 1004 O O . CYS A 1 126 ? -11.953 7.271 -9.255 1.00 63.81 126 CYS A O 1
ATOM 1006 N N . THR A 1 127 ? -11.545 7.662 -11.422 1.00 65.62 127 THR A N 1
ATOM 1007 C CA . THR A 1 127 ? -12.755 6.969 -11.884 1.00 65.62 127 THR A CA 1
ATOM 1008 C C . THR A 1 127 ? -12.627 5.466 -11.631 1.00 65.62 127 THR A C 1
ATOM 1010 O O . THR A 1 127 ? -11.525 4.925 -11.651 1.00 65.62 127 THR A O 1
ATOM 1013 N N . MET A 1 128 ? -13.729 4.774 -11.350 1.00 62.41 128 MET A N 1
ATOM 1014 C CA . MET A 1 128 ? -13.663 3.322 -11.200 1.00 62.41 128 MET A CA 1
ATOM 1015 C C . MET A 1 128 ? -13.370 2.669 -12.548 1.00 62.41 128 MET A C 1
ATOM 1017 O O . MET A 1 128 ? -14.016 2.979 -13.549 1.00 62.41 128 MET A O 1
ATOM 1021 N N . THR A 1 129 ? -12.402 1.760 -12.564 1.00 67.06 129 THR A N 1
ATOM 1022 C CA . THR A 1 129 ? -12.170 0.854 -13.687 1.00 67.06 129 THR A CA 1
ATOM 1023 C C . THR A 1 129 ? -12.755 -0.509 -13.345 1.00 67.06 129 THR A C 1
ATOM 1025 O O . THR A 1 129 ? -12.875 -0.873 -12.178 1.00 67.06 129 THR A O 1
ATOM 1028 N N . GLN A 1 130 ? -13.145 -1.271 -14.365 1.00 71.69 130 GLN A N 1
ATOM 1029 C CA . GLN A 1 130 ? -13.654 -2.638 -14.190 1.00 71.69 130 GLN A CA 1
ATOM 1030 C C . GLN A 1 130 ? -12.528 -3.680 -14.090 1.00 71.69 130 GLN A C 1
ATOM 1032 O O . GLN A 1 130 ? -12.790 -4.880 -14.077 1.00 71.69 130 GLN A O 1
ATOM 1037 N N . VAL A 1 131 ? -11.269 -3.236 -14.061 1.00 81.62 131 VAL A N 1
ATOM 1038 C CA . VAL A 1 131 ? -10.112 -4.127 -14.073 1.00 81.62 131 VAL A CA 1
ATOM 1039 C C . VAL A 1 131 ? -9.805 -4.576 -12.656 1.00 81.62 131 VAL A C 1
ATOM 1041 O O . VAL A 1 131 ? -9.657 -3.761 -11.751 1.00 81.62 131 VAL A O 1
ATOM 1044 N N . VAL A 1 132 ? -9.662 -5.885 -12.484 1.00 87.75 132 VAL A N 1
ATOM 1045 C CA . VAL A 1 132 ? -9.332 -6.504 -11.205 1.00 87.75 132 VAL A CA 1
ATOM 1046 C C . VAL A 1 132 ? -7.964 -7.162 -11.315 1.00 87.75 132 VAL A C 1
ATOM 1048 O O . VAL A 1 132 ? -7.715 -7.950 -12.224 1.00 87.75 132 VAL A O 1
ATOM 1051 N N . ILE A 1 133 ? -7.082 -6.851 -10.372 1.00 89.00 133 ILE A N 1
ATOM 1052 C CA . ILE A 1 133 ? -5.718 -7.365 -10.299 1.00 89.00 133 ILE A CA 1
ATOM 1053 C C . ILE A 1 133 ? -5.652 -8.333 -9.121 1.00 89.00 133 ILE A C 1
ATOM 1055 O O . ILE A 1 133 ? -5.603 -7.944 -7.953 1.00 89.00 133 ILE A O 1
ATOM 1059 N N . THR A 1 134 ? -5.682 -9.625 -9.434 1.00 91.62 134 THR A N 1
ATOM 1060 C CA . THR A 1 134 ? -5.798 -10.703 -8.443 1.00 91.62 134 THR A CA 1
ATOM 1061 C C . THR A 1 134 ? -4.458 -11.238 -7.945 1.00 91.62 134 THR A C 1
ATOM 1063 O O . THR A 1 134 ? -4.443 -11.953 -6.943 1.00 91.62 134 THR A O 1
ATOM 1066 N N . SER A 1 135 ? -3.352 -10.933 -8.629 1.00 91.81 135 SER A N 1
ATOM 1067 C CA . SER A 1 135 ? -2.005 -11.404 -8.273 1.00 91.81 135 SER A CA 1
ATOM 1068 C C . SER A 1 135 ? -1.449 -10.721 -7.017 1.00 91.81 135 SER A C 1
ATOM 1070 O O . SER A 1 135 ? -0.740 -11.346 -6.224 1.00 91.81 135 SER A O 1
ATOM 1072 N N . VAL A 1 136 ? -1.822 -9.459 -6.786 1.00 93.38 136 VAL A N 1
ATOM 1073 C CA . VAL A 1 136 ? -1.308 -8.647 -5.678 1.00 93.38 136 VAL A CA 1
ATOM 1074 C C . VAL A 1 136 ? -1.943 -9.069 -4.352 1.00 93.38 136 VAL A C 1
ATOM 1076 O O . VAL A 1 136 ? -3.158 -9.026 -4.169 1.00 93.38 136 VAL A O 1
ATOM 1079 N N . THR A 1 137 ? -1.092 -9.420 -3.391 1.00 95.62 137 THR A N 1
ATOM 1080 C CA . THR A 1 137 ? -1.479 -9.814 -2.025 1.00 95.62 137 THR A CA 1
ATOM 1081 C C . THR A 1 137 ? -0.981 -8.833 -0.965 1.00 95.62 137 THR A C 1
ATOM 1083 O O . THR A 1 137 ? -1.554 -8.778 0.126 1.00 95.62 137 THR A O 1
ATOM 1086 N N . HIS A 1 138 ? 0.055 -8.053 -1.285 1.00 96.25 138 HIS A N 1
ATOM 1087 C CA . HIS A 1 138 ? 0.644 -7.022 -0.439 1.00 96.25 138 HIS A CA 1
ATOM 1088 C C . HIS A 1 138 ? 0.562 -5.676 -1.155 1.00 96.25 138 HIS A C 1
ATOM 1090 O O . HIS A 1 138 ? 1.154 -5.498 -2.218 1.00 96.25 138 HIS A O 1
ATOM 1096 N N . LEU A 1 139 ? -0.155 -4.723 -0.570 1.00 95.31 139 LEU A N 1
ATOM 1097 C CA . LEU A 1 139 ? -0.351 -3.397 -1.136 1.00 95.31 139 LEU A CA 1
ATOM 1098 C C . LEU A 1 139 ? 0.107 -2.334 -0.141 1.00 95.31 139 LEU A C 1
ATOM 1100 O O . LEU A 1 139 ? -0.341 -2.309 1.001 1.00 95.31 139 LEU A O 1
ATOM 1104 N N . HIS A 1 140 ? 0.968 -1.425 -0.578 1.00 93.12 140 HIS A N 1
ATOM 1105 C CA . HIS A 1 140 ? 1.329 -0.223 0.162 1.00 93.12 140 HIS A CA 1
ATOM 1106 C C . HIS A 1 140 ? 0.850 1.002 -0.611 1.00 93.12 140 HIS A C 1
ATOM 1108 O O . HIS A 1 140 ? 1.283 1.232 -1.733 1.00 93.12 140 HIS A O 1
ATOM 1114 N N . VAL A 1 141 ? -0.016 1.809 -0.010 1.00 89.38 141 VAL A N 1
ATOM 1115 C CA . VAL A 1 141 ? -0.529 3.042 -0.605 1.00 89.38 141 VAL A CA 1
ATOM 1116 C C . VAL A 1 141 ? -0.046 4.232 0.224 1.00 89.38 141 VAL A C 1
ATOM 1118 O O . VAL A 1 141 ? -0.483 4.425 1.357 1.00 89.38 141 VAL A O 1
ATOM 1121 N N . ALA A 1 142 ? 0.859 5.036 -0.327 1.00 82.69 142 ALA A N 1
ATOM 1122 C CA . ALA A 1 142 ? 1.471 6.176 0.353 1.00 82.69 142 ALA A CA 1
ATOM 1123 C C . ALA A 1 142 ? 1.055 7.504 -0.288 1.00 82.69 142 ALA A C 1
ATOM 1125 O O . ALA A 1 142 ? 1.047 7.625 -1.512 1.00 82.69 142 ALA A O 1
ATOM 1126 N N . ARG A 1 143 ? 0.782 8.526 0.536 1.00 75.56 143 ARG A N 1
ATOM 1127 C CA . ARG A 1 143 ? 0.398 9.881 0.086 1.00 75.56 143 ARG A CA 1
ATOM 1128 C C . ARG A 1 143 ? -0.867 9.903 -0.778 1.00 75.56 143 ARG A C 1
ATOM 1130 O O . ARG A 1 143 ? -1.012 10.743 -1.658 1.00 75.56 143 ARG A O 1
ATOM 1137 N N . HIS A 1 144 ? -1.786 8.967 -0.544 1.00 73.25 144 HIS A N 1
ATOM 1138 C CA . HIS A 1 144 ? -2.940 8.797 -1.416 1.00 73.25 144 HIS A CA 1
ATOM 1139 C C . HIS A 1 144 ? -3.914 9.985 -1.363 1.00 73.25 144 HIS A C 1
ATOM 1141 O O . HIS A 1 144 ? -4.136 10.593 -0.310 1.00 73.25 144 HIS A O 1
ATOM 1147 N N . PRO A 1 145 ? -4.611 10.254 -2.468 1.00 68.75 145 PRO A N 1
ATOM 1148 C CA . PRO A 1 145 ? -5.733 11.176 -2.479 1.00 68.75 145 PRO A CA 1
ATOM 1149 C C . PRO A 1 145 ? -6.964 10.542 -1.817 1.00 68.75 145 PRO A C 1
ATOM 1151 O O . PRO A 1 145 ? -7.469 9.516 -2.276 1.00 68.75 145 PRO A O 1
ATOM 1154 N N . TYR A 1 146 ? -7.467 11.173 -0.749 1.00 68.88 146 TYR A N 1
ATOM 1155 C CA . TYR A 1 146 ? -8.581 10.661 0.066 1.00 68.88 146 TYR A CA 1
ATOM 1156 C C . TYR A 1 146 ? -9.788 10.206 -0.771 1.00 68.88 146 TYR A C 1
ATOM 1158 O O . TYR A 1 146 ? -10.295 9.105 -0.584 1.00 68.88 146 TYR A O 1
ATOM 1166 N N . ALA A 1 147 ? -10.200 11.016 -1.752 1.00 67.44 147 ALA A N 1
ATOM 1167 C CA . ALA A 1 147 ? -11.398 10.778 -2.561 1.00 67.44 147 ALA A CA 1
ATOM 1168 C C . ALA A 1 147 ? -11.324 9.538 -3.476 1.00 67.44 147 ALA A C 1
ATOM 1170 O O . ALA A 1 147 ? -12.314 9.192 -4.109 1.00 67.44 147 ALA A O 1
ATOM 1171 N N . SER A 1 148 ? -10.164 8.888 -3.594 1.00 76.94 148 SER A N 1
ATOM 1172 C CA . SER A 1 148 ? -9.939 7.813 -4.571 1.00 76.94 148 SER A CA 1
ATOM 1173 C C . SER A 1 148 ? -9.439 6.506 -3.983 1.00 76.94 148 SER A C 1
ATOM 1175 O O . SER A 1 148 ? -9.289 5.534 -4.719 1.00 76.94 148 SER A O 1
ATOM 1177 N N . LEU A 1 149 ? -9.186 6.456 -2.675 1.00 85.38 149 LEU A N 1
ATOM 1178 C CA . LEU A 1 149 ? -8.651 5.254 -2.048 1.00 85.38 149 LEU A CA 1
ATOM 1179 C C . LEU A 1 149 ? -9.590 4.053 -2.225 1.00 85.38 149 LEU A C 1
ATOM 1181 O O . LEU A 1 149 ? -9.123 2.968 -2.548 1.00 85.38 149 LEU A O 1
ATOM 1185 N N . ASN A 1 150 ? -10.905 4.266 -2.135 1.00 88.31 150 ASN A N 1
ATOM 1186 C CA . ASN A 1 150 ? -11.920 3.243 -2.412 1.00 88.31 150 ASN A CA 1
ATOM 1187 C C . ASN A 1 150 ? -11.780 2.646 -3.816 1.00 88.31 150 ASN A C 1
ATOM 1189 O O . ASN A 1 150 ? -11.770 1.429 -3.978 1.00 88.31 150 ASN A O 1
ATOM 1193 N N . ALA A 1 151 ? -11.628 3.508 -4.825 1.00 84.62 151 ALA A N 1
ATOM 1194 C CA . ALA A 1 151 ? -11.459 3.082 -6.208 1.00 84.62 151 ALA A CA 1
ATOM 1195 C C . ALA A 1 151 ? -10.169 2.283 -6.401 1.00 84.62 151 ALA A C 1
ATOM 1197 O O . ALA A 1 151 ? -10.185 1.276 -7.095 1.00 84.62 151 ALA A O 1
ATOM 1198 N N . ILE A 1 152 ? -9.081 2.689 -5.743 1.00 86.81 152 ILE A N 1
ATOM 1199 C CA . ILE A 1 152 ? -7.798 1.980 -5.793 1.00 86.81 152 ILE A CA 1
ATOM 1200 C C . ILE A 1 152 ? -7.914 0.605 -5.126 1.00 86.81 152 ILE A C 1
ATOM 1202 O O . ILE A 1 152 ? -7.501 -0.387 -5.716 1.00 86.81 152 ILE A O 1
ATOM 1206 N N . LEU A 1 153 ? -8.480 0.525 -3.918 1.00 91.19 153 LEU A N 1
ATOM 1207 C CA . LEU A 1 153 ? -8.600 -0.737 -3.179 1.00 91.19 153 LEU A CA 1
ATOM 1208 C C . LEU A 1 153 ? -9.520 -1.740 -3.886 1.00 91.19 153 LEU A C 1
ATOM 1210 O O . LEU A 1 153 ? -9.247 -2.938 -3.848 1.00 91.19 153 LEU A O 1
ATOM 1214 N N . ALA A 1 154 ? -10.554 -1.267 -4.589 1.00 90.25 154 ALA A N 1
ATOM 1215 C CA . ALA A 1 154 ? -11.436 -2.118 -5.389 1.00 90.25 154 ALA A CA 1
ATOM 1216 C C . ALA A 1 154 ? -10.700 -2.898 -6.496 1.00 90.25 154 ALA A C 1
ATOM 1218 O O . ALA A 1 154 ? -11.155 -3.973 -6.885 1.00 90.25 154 ALA A O 1
ATOM 1219 N N . LEU A 1 155 ? -9.550 -2.403 -6.970 1.00 88.62 155 LEU A N 1
ATOM 1220 C CA . LEU A 1 155 ? -8.741 -3.085 -7.986 1.00 88.62 155 LEU A CA 1
ATOM 1221 C C . LEU A 1 155 ? -8.008 -4.312 -7.434 1.00 88.62 155 LEU A C 1
ATOM 1223 O O . LEU A 1 155 ? -7.571 -5.149 -8.217 1.00 88.62 155 LEU A O 1
ATOM 1227 N N . PHE A 1 156 ? -7.862 -4.437 -6.111 1.00 92.94 156 PHE A N 1
ATOM 1228 C CA . PHE A 1 156 ? -6.996 -5.436 -5.479 1.00 92.94 156 PHE A CA 1
ATOM 1229 C C . PHE A 1 156 ? -7.739 -6.288 -4.433 1.00 92.94 156 PHE A C 1
ATOM 1231 O O . PHE A 1 156 ? -7.393 -6.270 -3.247 1.00 92.94 156 PHE A O 1
ATOM 1238 N N . PRO A 1 157 ? -8.747 -7.081 -4.836 1.00 93.19 157 PRO A N 1
ATOM 1239 C CA . PRO A 1 157 ? -9.612 -7.805 -3.901 1.00 93.19 157 PRO A CA 1
ATOM 1240 C C . PRO A 1 157 ? -8.894 -8.907 -3.109 1.00 93.19 157 PRO A C 1
ATOM 1242 O O . PRO A 1 157 ? -9.388 -9.329 -2.068 1.00 93.19 157 PRO A O 1
ATOM 1245 N N . ASN A 1 158 ? -7.729 -9.371 -3.573 1.00 94.81 158 ASN A N 1
ATOM 1246 C CA . ASN A 1 158 ? -6.952 -10.433 -2.926 1.00 94.81 158 ASN A CA 1
ATOM 1247 C C . ASN A 1 158 ? -5.904 -9.909 -1.931 1.00 94.81 158 ASN A C 1
ATOM 1249 O O . ASN A 1 158 ? -5.104 -10.690 -1.403 1.00 94.81 158 ASN A O 1
ATOM 1253 N N . VAL A 1 159 ? -5.886 -8.602 -1.653 1.00 96.19 159 VAL A N 1
ATOM 1254 C CA . VAL A 1 159 ? -4.924 -8.013 -0.718 1.00 96.19 159 VAL A CA 1
ATOM 1255 C C . VAL A 1 159 ? -5.169 -8.531 0.693 1.00 96.19 159 VAL A C 1
ATOM 1257 O O . VAL A 1 159 ? -6.215 -8.320 1.302 1.00 96.19 159 VAL A O 1
ATOM 1260 N N . THR A 1 160 ? -4.145 -9.185 1.235 1.00 96.19 160 THR A N 1
ATOM 1261 C CA . THR A 1 160 ? -4.117 -9.700 2.608 1.00 96.19 160 THR A CA 1
ATOM 1262 C C . THR A 1 160 ? -3.262 -8.830 3.525 1.00 96.19 160 THR A C 1
ATOM 1264 O O . THR A 1 160 ? -3.505 -8.797 4.732 1.00 96.19 160 THR A O 1
ATOM 1267 N N . HIS A 1 161 ? -2.291 -8.103 2.968 1.00 97.06 161 HIS A N 1
ATOM 1268 C CA . HIS A 1 161 ? -1.416 -7.189 3.691 1.00 97.06 161 HIS A CA 1
ATOM 1269 C C . HIS A 1 161 ? -1.545 -5.793 3.090 1.00 97.06 161 HIS A C 1
ATOM 1271 O O . HIS A 1 161 ? -1.141 -5.567 1.953 1.00 97.06 161 HIS A O 1
ATOM 1277 N N . LEU A 1 162 ? -2.105 -4.858 3.847 1.00 96.75 162 LEU A N 1
ATOM 1278 C CA . LEU A 1 162 ? -2.327 -3.488 3.405 1.00 96.75 162 LEU A CA 1
ATOM 1279 C C . LEU A 1 162 ? -1.529 -2.532 4.287 1.00 96.75 162 LEU A C 1
ATOM 1281 O O . LEU A 1 162 ? -1.663 -2.572 5.505 1.00 96.75 162 LEU A O 1
ATOM 1285 N N . ARG A 1 163 ? -0.719 -1.661 3.690 1.00 95.44 163 ARG A N 1
ATOM 1286 C CA . ARG A 1 163 ? -0.054 -0.545 4.368 1.00 95.44 163 ARG A CA 1
ATOM 1287 C C . ARG A 1 163 ? -0.607 0.771 3.843 1.00 95.44 163 ARG A C 1
ATOM 1289 O O . ARG A 1 163 ? -0.629 0.981 2.632 1.00 95.44 163 ARG A O 1
ATOM 1296 N N . LEU A 1 164 ? -1.021 1.657 4.741 1.00 92.38 164 LEU A N 1
ATOM 1297 C CA . LEU A 1 164 ? -1.517 2.987 4.405 1.00 92.38 164 LEU A CA 1
ATOM 1298 C C . LEU A 1 164 ? -0.593 4.047 5.007 1.00 92.38 164 LEU A C 1
ATOM 1300 O O . LEU A 1 164 ? -0.413 4.121 6.221 1.00 92.38 164 LEU A O 1
ATOM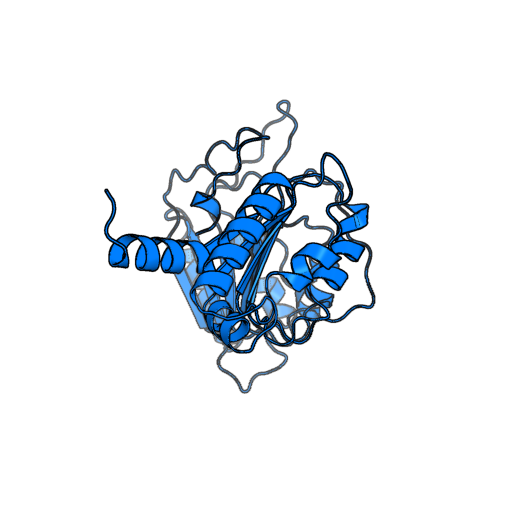 1304 N N . GLY A 1 165 ? -0.022 4.867 4.127 1.00 84.56 165 GLY A N 1
ATOM 1305 C CA . GLY A 1 165 ? 0.930 5.926 4.457 1.00 84.56 165 GLY A CA 1
ATOM 1306 C C . GLY A 1 165 ? 0.287 7.269 4.817 1.00 84.56 165 GLY A C 1
ATOM 1307 O O . GLY A 1 165 ? 0.986 8.261 5.003 1.00 84.56 165 GLY A O 1
ATOM 1308 N N . THR A 1 166 ? -1.042 7.374 4.771 1.00 80.38 166 THR A N 1
ATOM 1309 C CA . THR A 1 166 ? -1.761 8.650 4.892 1.00 80.38 166 THR A CA 1
ATOM 1310 C C . THR A 1 166 ? -3.066 8.458 5.651 1.00 80.38 166 THR A C 1
ATOM 1312 O O . THR A 1 166 ? -3.888 7.652 5.216 1.00 80.38 166 THR A O 1
ATOM 1315 N N . PRO A 1 167 ? -3.287 9.194 6.755 1.00 83.06 167 PRO A N 1
ATOM 1316 C CA . PRO A 1 167 ? -4.494 9.036 7.550 1.00 83.06 167 PRO A CA 1
ATOM 1317 C C . PRO A 1 167 ? -5.775 9.262 6.746 1.00 83.06 167 PRO A C 1
ATOM 1319 O O . PRO A 1 167 ? -5.888 10.200 5.952 1.00 83.06 167 PRO A O 1
ATOM 1322 N N . CYS A 1 168 ? -6.752 8.395 6.979 1.00 85.81 168 CYS A N 1
ATOM 1323 C CA . CYS A 1 168 ? -8.095 8.450 6.415 1.00 85.81 168 CYS A CA 1
ATOM 1324 C C . CYS A 1 168 ? -9.081 7.752 7.358 1.00 85.81 168 CYS A C 1
ATOM 1326 O O . CYS A 1 168 ? -8.673 6.978 8.224 1.00 85.81 168 CYS A O 1
ATOM 1328 N N . PHE A 1 169 ? -10.383 7.992 7.188 1.00 89.44 169 PHE A N 1
ATOM 1329 C CA . PHE A 1 169 ? -11.392 7.301 7.980 1.00 89.44 169 PHE A CA 1
ATOM 1330 C C . PHE A 1 169 ? -11.518 5.850 7.521 1.00 89.44 169 PHE A C 1
ATOM 1332 O O . PHE A 1 169 ? -12.167 5.550 6.522 1.00 89.44 169 PHE A O 1
ATOM 1339 N N . LEU A 1 170 ? -10.924 4.931 8.285 1.00 93.12 170 LEU A N 1
ATOM 1340 C CA . LEU A 1 170 ? -10.888 3.508 7.938 1.00 93.12 170 LEU A CA 1
ATOM 1341 C C . LEU A 1 170 ? -12.281 2.882 7.799 1.00 93.12 170 LEU A C 1
ATOM 1343 O O . LEU A 1 170 ? -12.446 1.945 7.021 1.00 93.12 170 LEU A O 1
ATOM 1347 N N . LYS A 1 171 ? -13.290 3.414 8.502 1.00 93.19 171 LYS A N 1
ATOM 1348 C CA . LYS A 1 171 ? -14.685 2.958 8.393 1.00 93.19 171 LYS A CA 1
ATOM 1349 C C . LYS A 1 171 ? -15.210 3.014 6.949 1.00 93.19 171 LYS A C 1
ATOM 1351 O O . LYS A 1 171 ? -15.956 2.128 6.548 1.00 93.19 171 LYS A O 1
ATOM 1356 N N . ASP A 1 172 ? -14.762 3.995 6.160 1.00 91.00 172 ASP A N 1
ATOM 1357 C CA . ASP A 1 172 ? -15.198 4.189 4.771 1.00 91.00 172 ASP A CA 1
ATOM 1358 C C . ASP A 1 172 ? -14.571 3.143 3.829 1.00 91.00 172 ASP A C 1
ATOM 1360 O O . ASP A 1 172 ? -15.038 2.948 2.706 1.00 91.00 172 ASP A O 1
ATOM 1364 N N . LEU A 1 173 ? -13.516 2.460 4.290 1.00 92.50 173 LEU A N 1
ATOM 1365 C CA . LEU A 1 173 ? -12.741 1.492 3.517 1.00 92.50 173 LEU A CA 1
ATOM 1366 C C . LEU A 1 173 ? -13.101 0.038 3.837 1.00 92.50 173 LEU A C 1
ATOM 1368 O O . LEU A 1 173 ? -12.684 -0.861 3.107 1.00 92.50 173 LEU A O 1
ATOM 1372 N N . VAL A 1 174 ? -13.862 -0.211 4.910 1.00 93.44 174 VAL A N 1
ATOM 1373 C CA . VAL A 1 174 ? -14.196 -1.566 5.385 1.00 93.44 174 VAL A CA 1
ATOM 1374 C C . VAL A 1 174 ? -14.732 -2.485 4.274 1.00 93.44 174 VAL A C 1
ATOM 1376 O O . VAL A 1 174 ? -14.254 -3.622 4.201 1.00 93.44 174 VAL A O 1
ATOM 1379 N N . PRO A 1 175 ? -15.623 -2.038 3.359 1.00 92.94 175 PRO A N 1
ATOM 1380 C CA . PRO A 1 175 ? -16.113 -2.887 2.268 1.00 92.94 175 PRO A CA 1
ATOM 1381 C C . PRO A 1 175 ? -15.013 -3.428 1.340 1.00 92.94 175 PRO A C 1
ATOM 1383 O O . PRO A 1 175 ? -15.182 -4.488 0.745 1.00 92.94 175 PRO A O 1
ATOM 1386 N N . TYR A 1 176 ? -13.879 -2.730 1.237 1.00 92.38 176 TYR A N 1
ATOM 1387 C CA . TYR A 1 176 ? -12.755 -3.082 0.364 1.00 92.38 176 TYR A CA 1
ATOM 1388 C C . TYR A 1 176 ? -11.641 -3.851 1.094 1.00 92.38 176 TYR A C 1
ATOM 1390 O O . TYR A 1 176 ? -10.646 -4.227 0.483 1.00 92.38 176 TYR A O 1
ATOM 1398 N N . MET A 1 177 ? -11.783 -4.092 2.402 1.00 92.50 177 MET A N 1
ATOM 1399 C CA . MET A 1 177 ? -10.765 -4.729 3.250 1.00 92.50 177 MET A CA 1
ATOM 1400 C C . MET A 1 177 ? -11.161 -6.142 3.709 1.00 92.50 177 MET A C 1
ATOM 1402 O O . MET A 1 177 ? -10.675 -6.637 4.726 1.00 92.50 177 MET A O 1
ATOM 1406 N N . THR A 1 178 ? -12.046 -6.818 2.977 1.00 91.38 178 THR A N 1
ATOM 1407 C CA . THR A 1 178 ? -12.609 -8.120 3.378 1.00 91.38 178 THR A CA 1
ATOM 1408 C C . THR A 1 178 ? -11.570 -9.245 3.434 1.00 91.38 178 THR A C 1
ATOM 1410 O O . THR A 1 178 ? -11.667 -10.126 4.289 1.00 91.38 178 THR A O 1
ATOM 1413 N N . ALA A 1 179 ? -10.550 -9.209 2.573 1.00 94.00 179 ALA A N 1
ATOM 1414 C CA . ALA A 1 179 ? -9.454 -10.183 2.558 1.00 94.00 179 ALA A CA 1
ATOM 1415 C C . ALA A 1 179 ? -8.258 -9.789 3.449 1.00 94.00 179 ALA A C 1
ATOM 1417 O O . ALA A 1 179 ? -7.373 -10.619 3.686 1.00 94.00 179 ALA A O 1
ATOM 1418 N N . VAL A 1 180 ? -8.232 -8.555 3.969 1.00 95.50 180 VAL A N 1
ATOM 1419 C CA . VAL A 1 180 ? -7.092 -8.003 4.713 1.00 95.50 180 VAL A CA 1
ATOM 1420 C C . VAL A 1 180 ? -6.947 -8.692 6.072 1.00 95.50 180 VAL A C 1
ATOM 1422 O O . VAL A 1 180 ? -7.882 -8.776 6.867 1.00 95.50 180 VAL A O 1
ATOM 1425 N N . ARG A 1 181 ? -5.732 -9.171 6.352 1.00 95.31 181 ARG A N 1
ATOM 1426 C CA . ARG A 1 181 ? -5.326 -9.859 7.592 1.00 95.31 181 ARG A CA 1
ATOM 1427 C C . ARG A 1 181 ? -4.252 -9.100 8.361 1.00 95.31 181 ARG A C 1
ATOM 1429 O O . ARG A 1 181 ? -4.155 -9.246 9.576 1.00 95.31 181 ARG A O 1
ATOM 1436 N N . SER A 1 182 ? -3.463 -8.288 7.667 1.00 96.75 182 SER A N 1
ATOM 1437 C CA . SER A 1 182 ? -2.452 -7.419 8.258 1.00 96.75 182 SER A CA 1
ATOM 1438 C C . SER A 1 182 ? -2.642 -6.004 7.734 1.00 96.75 182 SER A C 1
ATOM 1440 O O . SER A 1 182 ? -2.448 -5.765 6.545 1.00 96.75 182 SER A O 1
ATOM 1442 N N . LEU A 1 183 ? -2.986 -5.071 8.616 1.00 97.25 183 LEU A N 1
ATOM 1443 C CA . LEU A 1 183 ? -3.121 -3.654 8.289 1.00 97.25 183 LEU A CA 1
ATOM 1444 C C . LEU A 1 183 ? -1.996 -2.866 8.963 1.00 97.25 183 LEU A C 1
ATOM 1446 O O . LEU A 1 183 ? -1.871 -2.906 10.179 1.00 97.25 183 LEU A O 1
ATOM 1450 N N . ILE A 1 184 ? -1.171 -2.167 8.191 1.00 96.56 184 ILE A N 1
ATOM 1451 C CA . ILE A 1 184 ? -0.094 -1.309 8.690 1.00 96.56 184 ILE A CA 1
ATOM 1452 C C . ILE A 1 184 ? -0.511 0.146 8.485 1.00 96.56 184 ILE A C 1
ATOM 1454 O O . ILE A 1 184 ? -0.816 0.548 7.363 1.00 96.56 184 ILE A O 1
ATOM 1458 N N . LEU A 1 185 ? -0.523 0.929 9.555 1.00 94.69 185 LEU A N 1
ATOM 1459 C CA . LEU A 1 185 ? -0.939 2.327 9.547 1.00 94.69 185 LEU A CA 1
ATOM 1460 C C . LEU A 1 185 ? 0.253 3.201 9.915 1.00 94.69 185 LEU A C 1
ATOM 1462 O O . LEU A 1 185 ? 0.779 3.091 11.022 1.00 94.69 185 LEU A O 1
ATOM 1466 N N . ASP A 1 186 ? 0.674 4.066 8.998 1.00 88.69 186 ASP A N 1
ATOM 1467 C CA . ASP A 1 186 ? 1.704 5.059 9.279 1.00 88.69 186 ASP A CA 1
ATOM 1468 C C . ASP A 1 186 ? 1.068 6.313 9.879 1.00 88.69 186 ASP A C 1
ATOM 1470 O O . ASP A 1 186 ? 0.402 7.090 9.196 1.00 88.69 186 ASP A O 1
ATOM 1474 N N . ALA A 1 187 ? 1.281 6.507 11.177 1.00 86.38 187 ALA A N 1
ATOM 1475 C CA . ALA A 1 187 ? 0.789 7.631 11.953 1.00 86.38 187 ALA A CA 1
ATOM 1476 C C . ALA A 1 187 ? 1.956 8.520 12.439 1.00 86.38 187 ALA A C 1
ATOM 1478 O O . ALA A 1 187 ? 2.251 8.555 13.637 1.00 86.38 187 ALA A O 1
ATOM 1479 N N . PRO A 1 188 ? 2.653 9.242 11.539 1.00 77.62 188 PRO A N 1
ATOM 1480 C CA . PRO A 1 188 ? 3.717 10.147 11.954 1.00 77.62 188 PRO A CA 1
ATOM 1481 C C . PRO A 1 188 ? 3.167 11.329 12.781 1.00 77.62 188 PRO A C 1
ATOM 1483 O O . PRO A 1 188 ? 2.027 11.770 12.553 1.00 77.62 188 PRO A O 1
ATOM 1486 N N . PRO A 1 189 ? 3.964 11.874 13.722 1.00 65.31 189 PRO A N 1
ATOM 1487 C CA . PRO A 1 189 ? 3.640 13.107 14.422 1.00 65.31 189 PRO A CA 1
ATOM 1488 C C . PRO A 1 189 ? 3.725 14.279 13.436 1.00 65.31 189 PRO A C 1
ATOM 1490 O O . PRO A 1 189 ? 4.468 14.226 12.457 1.00 65.31 189 PRO A O 1
ATOM 1493 N N . ASN A 1 190 ? 2.963 15.346 13.679 1.00 58.41 190 ASN A N 1
ATOM 1494 C CA . ASN A 1 190 ? 2.967 16.557 12.847 1.00 58.41 190 ASN A CA 1
ATOM 1495 C C . ASN A 1 190 ? 2.536 16.310 11.390 1.00 58.41 190 ASN A C 1
ATOM 1497 O O . ASN A 1 190 ? 3.118 16.855 10.447 1.00 58.41 190 ASN A O 1
ATOM 1501 N N . PHE A 1 191 ? 1.500 15.493 11.180 1.00 55.47 191 PHE A N 1
ATOM 1502 C CA . PHE A 1 191 ? 0.947 15.302 9.843 1.00 55.47 191 PHE A CA 1
ATOM 1503 C C . PHE A 1 191 ? 0.279 16.600 9.369 1.00 55.47 191 PHE A C 1
ATOM 1505 O O . PHE A 1 191 ? -0.830 16.938 9.790 1.00 55.47 191 PHE A O 1
ATOM 1512 N N . SER A 1 192 ? 0.938 17.341 8.474 1.00 48.72 192 SER A N 1
ATOM 1513 C CA . SER A 1 192 ? 0.265 18.405 7.739 1.00 48.72 192 SER A CA 1
ATOM 1514 C C . SER A 1 192 ? -0.628 17.749 6.692 1.00 48.72 192 SER A C 1
ATOM 1516 O O . SER A 1 192 ? -0.127 17.202 5.709 1.00 48.72 192 SER A O 1
ATOM 1518 N N . ILE A 1 193 ? -1.949 17.820 6.861 1.00 49.09 193 ILE A N 1
ATOM 1519 C CA . ILE A 1 193 ? -2.861 17.624 5.731 1.00 49.09 193 ILE A CA 1
ATOM 1520 C C . ILE A 1 193 ? -2.503 18.743 4.755 1.00 49.09 193 ILE A C 1
ATOM 1522 O O . ILE A 1 193 ? -2.810 19.902 5.029 1.00 49.09 193 ILE A O 1
ATOM 1526 N N . HIS A 1 194 ? -1.748 18.417 3.703 1.00 46.94 194 HIS A N 1
ATOM 1527 C CA . HIS A 1 194 ? -1.159 19.381 2.781 1.00 46.94 194 HIS A CA 1
ATOM 1528 C C . HIS A 1 194 ? -2.203 20.417 2.342 1.00 46.94 194 HIS A C 1
ATOM 1530 O O . HIS A 1 194 ? -3.077 20.138 1.521 1.00 46.94 194 HIS A O 1
ATOM 1536 N N . SER A 1 195 ? -2.112 21.626 2.902 1.00 37.66 195 SER A N 1
ATOM 1537 C CA . SER A 1 195 ? -2.707 22.811 2.303 1.00 37.66 195 SER A CA 1
ATOM 1538 C C . SER A 1 195 ? -1.590 23.472 1.502 1.00 37.66 195 SER A C 1
ATOM 1540 O O . SER A 1 195 ? -0.675 24.031 2.104 1.00 37.66 195 SER A O 1
ATOM 1542 N N . PRO A 1 196 ? -1.608 23.399 0.162 1.00 41.69 196 PRO A N 1
ATOM 1543 C CA . PRO A 1 196 ? -0.596 24.040 -0.679 1.00 41.69 196 PRO A CA 1
ATOM 1544 C C . PRO A 1 196 ? -0.646 25.577 -0.610 1.00 41.69 196 PRO A C 1
ATOM 1546 O O . PRO A 1 196 ? 0.188 26.260 -1.198 1.00 41.69 196 PRO A O 1
ATOM 1549 N N . THR A 1 197 ? -1.605 26.154 0.115 1.00 41.53 197 THR A N 1
ATOM 1550 C CA . THR A 1 197 ? -1.708 27.594 0.324 1.00 41.53 197 THR A CA 1
ATOM 1551 C C . THR A 1 197 ? -0.869 28.024 1.528 1.00 41.53 197 THR A C 1
ATOM 1553 O O . THR A 1 197 ? -1.213 27.772 2.680 1.00 41.53 197 THR A O 1
ATOM 1556 N N . ARG A 1 198 ? 0.213 28.769 1.264 1.00 43.22 198 ARG A N 1
ATOM 1557 C CA . ARG A 1 198 ? 1.047 29.486 2.256 1.00 43.22 198 ARG A CA 1
ATOM 1558 C C . ARG A 1 198 ? 0.285 30.542 3.089 1.00 43.22 198 ARG A C 1
ATOM 1560 O O . ARG A 1 198 ? 0.907 31.331 3.790 1.00 43.22 198 ARG A O 1
ATOM 1567 N N . SER A 1 199 ? -1.043 30.594 3.017 1.00 45.09 199 SER A N 1
ATOM 1568 C CA . SER A 1 199 ? -1.859 31.702 3.512 1.00 45.09 199 SER A CA 1
ATOM 1569 C C . SER A 1 199 ? -3.049 31.245 4.359 1.00 45.09 199 SER A C 1
ATOM 1571 O O . SER A 1 199 ? -4.165 31.693 4.136 1.00 45.09 199 SER A O 1
ATOM 1573 N N . SER A 1 200 ? -2.854 30.342 5.316 1.00 42.72 200 SER A N 1
ATOM 1574 C CA . SER A 1 200 ? -3.758 30.197 6.471 1.00 42.72 200 SER A CA 1
ATOM 1575 C C . SER A 1 200 ? -3.237 29.098 7.383 1.00 42.72 200 SER A C 1
ATOM 1577 O O . SER A 1 200 ? -2.938 28.010 6.900 1.00 42.72 200 SER A O 1
ATOM 1579 N N . ARG A 1 201 ? -3.148 29.401 8.683 1.00 46.03 201 ARG A N 1
ATOM 1580 C CA . ARG A 1 201 ? -2.824 28.505 9.808 1.00 46.03 201 ARG A CA 1
ATOM 1581 C C . ARG A 1 201 ? -3.142 27.037 9.488 1.00 46.03 201 ARG A C 1
ATOM 1583 O O . ARG A 1 201 ? -4.303 26.639 9.529 1.00 46.03 201 ARG A O 1
ATOM 1590 N N . VAL A 1 202 ? -2.117 26.251 9.153 1.00 50.12 202 VAL A N 1
ATOM 1591 C CA . VAL A 1 202 ? -2.266 24.801 8.992 1.00 50.12 202 VAL A CA 1
ATOM 1592 C C . VAL A 1 202 ? -2.623 24.252 10.375 1.00 50.12 202 VAL A C 1
ATOM 1594 O O . VAL A 1 202 ? -1.850 24.485 11.308 1.00 50.12 202 VAL A O 1
ATOM 1597 N N . PRO A 1 203 ? -3.780 23.590 10.558 1.00 45.88 203 PRO A N 1
ATOM 1598 C CA . PRO A 1 203 ? -4.087 22.951 11.825 1.00 45.88 203 PRO A CA 1
ATOM 1599 C C . PRO A 1 203 ? -3.009 21.903 12.092 1.00 45.88 203 PRO A C 1
ATOM 1601 O O . PRO A 1 203 ? -2.812 20.967 11.318 1.00 45.88 203 PRO A O 1
ATOM 1604 N N . PHE A 1 204 ? -2.257 22.137 13.159 1.00 53.72 204 PHE A N 1
ATOM 1605 C CA . PHE A 1 204 ? -1.177 21.273 13.588 1.00 53.72 204 PHE A CA 1
ATOM 1606 C C . PHE A 1 204 ? -1.784 20.172 14.451 1.00 53.72 204 PHE A C 1
ATOM 1608 O O . PHE A 1 204 ? -2.310 20.451 15.529 1.00 53.72 204 PHE A O 1
ATOM 1615 N N . PHE A 1 205 ? -1.756 18.934 13.965 1.00 53.59 205 PHE A N 1
ATOM 1616 C CA . PHE A 1 205 ? -2.198 17.790 14.752 1.00 53.59 205 PHE A CA 1
ATOM 1617 C C . PHE A 1 205 ? -0.981 17.182 15.457 1.00 53.59 205 PHE A C 1
ATOM 1619 O O . PHE A 1 205 ? -0.048 16.755 14.773 1.00 53.59 205 PHE A O 1
ATOM 1626 N N . PRO A 1 206 ? -0.974 17.118 16.801 1.00 57.53 206 PRO A N 1
ATOM 1627 C CA . PRO A 1 206 ? 0.131 16.516 17.547 1.00 57.53 206 PRO A CA 1
ATOM 1628 C C . PRO A 1 206 ? 0.234 15.002 17.300 1.00 57.53 206 PRO A C 1
ATOM 1630 O O . PRO A 1 206 ? 1.298 14.423 17.484 1.00 57.53 206 PRO A O 1
ATOM 1633 N N . SER A 1 207 ? -0.861 14.383 16.842 1.00 71.19 207 SER A N 1
ATOM 1634 C CA . SER A 1 207 ? -0.978 12.963 16.530 1.00 71.19 207 SER A CA 1
ATOM 1635 C C . SER A 1 207 ? -1.862 12.745 15.309 1.00 71.19 207 SER A C 1
ATOM 1637 O O . SER A 1 207 ? -2.933 13.345 15.199 1.00 71.19 207 SER A O 1
ATOM 1639 N N . SER A 1 208 ? -1.459 11.837 14.423 1.00 77.56 208 SER A N 1
ATOM 1640 C CA . SER A 1 208 ? -2.320 11.338 13.347 1.00 77.56 208 SER A CA 1
ATOM 1641 C C . SER A 1 208 ? -3.067 10.049 13.713 1.00 77.56 208 SER A C 1
ATOM 1643 O O . SER A 1 208 ? -3.927 9.615 12.949 1.00 77.56 208 SER A O 1
ATOM 1645 N N . VAL A 1 209 ? -2.826 9.473 14.900 1.00 87.38 209 VAL A N 1
ATOM 1646 C CA . VAL A 1 209 ? -3.510 8.259 15.381 1.00 87.38 209 VAL A CA 1
ATOM 1647 C C . VAL A 1 209 ? -5.040 8.423 15.394 1.00 87.38 209 VAL A C 1
ATOM 1649 O O . VAL A 1 209 ? -5.719 7.569 14.817 1.00 87.38 209 VAL A O 1
ATOM 1652 N N . PRO A 1 210 ? -5.622 9.516 15.936 1.00 87.25 210 PRO A N 1
ATOM 1653 C CA . PRO A 1 210 ? -7.077 9.686 15.950 1.00 87.25 210 PRO A CA 1
ATOM 1654 C C . PRO A 1 210 ? -7.694 9.813 14.551 1.00 87.25 210 PRO A C 1
ATOM 1656 O O . PRO A 1 210 ? -8.854 9.454 14.351 1.00 87.25 210 PRO A O 1
ATOM 1659 N N . LEU A 1 211 ? -6.926 10.297 13.567 1.00 85.56 211 LEU A N 1
ATOM 1660 C CA . LEU A 1 211 ? -7.410 10.531 12.203 1.00 85.56 211 LEU A CA 1
ATOM 1661 C C . LEU A 1 211 ? -7.734 9.230 11.458 1.00 85.56 211 LEU A C 1
ATOM 1663 O O . LEU A 1 211 ? -8.545 9.247 10.534 1.00 85.56 211 LEU A O 1
ATOM 1667 N N . TRP A 1 212 ? -7.147 8.107 11.878 1.00 90.44 212 TRP A N 1
ATOM 1668 C CA . TRP A 1 212 ? -7.451 6.785 11.329 1.00 90.44 212 TRP A CA 1
ATOM 1669 C C . TRP A 1 212 ? -8.837 6.269 11.725 1.00 90.44 212 TRP A C 1
ATOM 1671 O O . TRP A 1 212 ? -9.401 5.418 11.039 1.00 90.44 212 TRP A O 1
ATOM 1681 N N . ASN A 1 213 ? -9.398 6.783 12.824 1.00 92.19 213 ASN A N 1
ATOM 1682 C CA . ASN A 1 213 ? -10.699 6.381 13.352 1.00 92.19 213 ASN A CA 1
ATOM 1683 C C . ASN A 1 213 ? -10.864 4.846 13.449 1.00 92.19 213 ASN A C 1
ATOM 1685 O O . ASN A 1 213 ? -11.824 4.258 12.945 1.00 92.19 213 ASN A O 1
ATOM 1689 N N . ILE A 1 214 ? -9.870 4.193 14.064 1.00 95.19 214 ILE A N 1
ATOM 1690 C CA . ILE A 1 214 ? -9.783 2.727 14.143 1.00 95.19 214 ILE A CA 1
ATOM 1691 C C . ILE A 1 214 ? -10.992 2.149 14.888 1.00 95.19 214 ILE A C 1
ATOM 1693 O O . ILE A 1 214 ? -11.585 1.193 14.398 1.00 95.19 214 ILE A O 1
ATOM 1697 N N . SER A 1 215 ? -11.404 2.739 16.016 1.00 94.75 215 SER A N 1
ATOM 1698 C CA . SER A 1 215 ? -12.544 2.242 16.801 1.00 94.75 215 SER A CA 1
ATOM 1699 C C . SER A 1 215 ? -13.840 2.201 15.989 1.00 94.75 215 SER A C 1
ATOM 1701 O O . SER A 1 215 ? -14.478 1.153 15.929 1.00 94.75 215 SER A O 1
ATOM 1703 N N . ALA A 1 216 ? -14.182 3.272 15.260 1.00 94.75 216 ALA A N 1
ATOM 1704 C CA . ALA A 1 216 ? -15.372 3.245 14.407 1.00 94.75 216 ALA A CA 1
ATOM 1705 C C . ALA A 1 216 ? -15.231 2.230 13.264 1.00 94.75 216 ALA A C 1
ATOM 1707 O O . ALA A 1 216 ? -16.210 1.608 12.861 1.00 94.75 216 ALA A O 1
ATOM 1708 N N . ALA A 1 217 ? -14.028 2.029 12.721 1.00 95.56 217 ALA A N 1
ATOM 1709 C CA . ALA A 1 217 ? -13.815 1.011 11.696 1.00 95.56 217 ALA A CA 1
ATOM 1710 C C . ALA A 1 217 ? -14.039 -0.410 12.241 1.00 95.56 217 ALA A C 1
ATOM 1712 O O . ALA A 1 217 ? -14.659 -1.230 11.566 1.00 95.56 217 ALA A O 1
ATOM 1713 N N . LEU A 1 218 ? -13.591 -0.690 13.470 1.00 95.44 218 LEU A N 1
ATOM 1714 C CA . LEU A 1 218 ? -13.839 -1.959 14.159 1.00 95.44 218 LEU A CA 1
ATOM 1715 C C . LEU A 1 218 ? -15.340 -2.217 14.346 1.00 95.44 218 LEU A C 1
ATOM 1717 O O . LEU A 1 218 ? -15.802 -3.310 14.014 1.00 95.44 218 LEU A O 1
ATOM 1721 N N . GLU A 1 219 ? -16.097 -1.205 14.784 1.00 94.88 219 GLU A N 1
ATOM 1722 C CA . GLU A 1 219 ? -17.564 -1.255 14.906 1.00 94.88 219 GLU A CA 1
ATOM 1723 C C . GLU A 1 219 ? -18.252 -1.528 13.562 1.00 94.88 219 GLU A C 1
ATOM 1725 O O . GLU A 1 219 ? -19.239 -2.257 13.500 1.00 94.88 219 GLU A O 1
ATOM 1730 N N . ASN A 1 220 ? -17.695 -1.002 12.468 1.00 94.81 220 ASN A N 1
ATOM 1731 C CA . ASN A 1 220 ? -18.196 -1.218 11.109 1.00 94.81 220 ASN A CA 1
ATOM 1732 C C . ASN A 1 220 ? -17.744 -2.551 10.487 1.00 94.81 220 ASN A C 1
ATOM 1734 O O . ASN A 1 220 ? -18.067 -2.826 9.334 1.00 94.81 220 ASN A O 1
ATOM 1738 N N . GLY A 1 221 ? -17.021 -3.401 11.222 1.00 93.50 221 GLY A N 1
ATOM 1739 C CA . GLY A 1 221 ? -16.647 -4.733 10.749 1.00 93.50 221 GLY A CA 1
ATOM 1740 C C . GLY A 1 221 ? -15.254 -4.840 10.125 1.00 93.50 221 GLY A C 1
ATOM 1741 O O . GLY A 1 221 ? -14.999 -5.801 9.393 1.00 93.50 221 GLY A O 1
ATOM 1742 N N . LEU A 1 222 ? -14.337 -3.907 10.415 1.00 93.94 222 LEU A N 1
ATOM 1743 C CA . LEU A 1 222 ? -12.949 -3.963 9.940 1.00 93.94 222 LEU A CA 1
ATOM 1744 C C . LEU A 1 222 ? -12.331 -5.349 10.192 1.00 93.94 222 LEU A C 1
ATOM 1746 O O . LEU A 1 222 ? -12.249 -5.818 11.327 1.00 93.94 222 LEU A O 1
ATOM 1750 N N . MET A 1 223 ? -11.901 -6.008 9.110 1.00 88.88 223 MET A N 1
ATOM 1751 C CA . MET A 1 223 ? -11.264 -7.333 9.122 1.00 88.88 223 MET A CA 1
ATOM 1752 C C . MET A 1 223 ? -12.117 -8.444 9.774 1.00 88.88 223 MET A C 1
ATOM 1754 O O . MET A 1 223 ? -11.593 -9.476 10.199 1.00 88.88 223 MET A O 1
ATOM 1758 N N . GLN A 1 224 ? -13.442 -8.285 9.867 1.00 85.81 224 GLN A N 1
ATOM 1759 C CA . GLN A 1 224 ? -14.322 -9.292 10.477 1.00 85.81 224 GLN A CA 1
ATOM 1760 C C . GLN A 1 224 ? -14.780 -10.398 9.516 1.00 85.81 224 GLN A C 1
ATOM 1762 O O . GLN A 1 224 ? -15.262 -11.432 9.977 1.00 85.81 224 GLN A O 1
ATOM 1767 N N . ALA A 1 225 ? -14.584 -10.226 8.206 1.00 76.00 225 ALA A N 1
ATOM 1768 C CA . ALA A 1 225 ? -15.066 -11.154 7.181 1.00 76.00 225 ALA A CA 1
ATOM 1769 C C . ALA A 1 225 ? -14.451 -12.567 7.271 1.00 76.00 225 ALA A C 1
ATOM 1771 O O . ALA A 1 225 ? -15.085 -13.538 6.865 1.00 76.00 225 ALA A O 1
ATOM 1772 N N . ASN A 1 226 ? -13.242 -12.717 7.829 1.00 69.69 226 ASN A N 1
ATOM 1773 C CA . ASN A 1 226 ? -12.563 -14.012 7.919 1.00 69.69 226 ASN A CA 1
ATOM 1774 C C . ASN A 1 226 ? -11.961 -14.261 9.312 1.00 69.69 226 ASN A C 1
ATOM 1776 O O . ASN A 1 226 ? -10.755 -14.142 9.528 1.00 69.69 226 ASN A O 1
ATOM 1780 N N . ARG A 1 227 ? -12.821 -14.631 10.272 1.00 76.38 227 ARG A N 1
ATOM 1781 C CA . ARG A 1 227 ? -12.448 -14.865 11.684 1.00 76.38 227 ARG A CA 1
ATOM 1782 C C . ARG A 1 227 ? -11.497 -16.051 11.915 1.00 76.38 227 ARG A C 1
ATOM 1784 O O . ARG A 1 227 ? -11.020 -16.218 13.030 1.00 76.38 227 ARG A O 1
ATOM 1791 N N . ARG A 1 228 ? -11.241 -16.891 10.904 1.00 78.19 228 ARG A N 1
ATOM 1792 C CA . ARG A 1 228 ? -10.442 -18.124 11.049 1.00 78.19 228 ARG A CA 1
ATOM 1793 C C . ARG A 1 228 ? -8.930 -17.891 11.015 1.00 78.19 228 ARG A C 1
ATOM 1795 O O . ARG A 1 228 ? -8.189 -18.735 11.503 1.00 78.19 228 ARG A O 1
ATOM 1802 N N . ALA A 1 229 ? -8.471 -16.788 10.428 1.00 81.88 229 ALA A N 1
ATOM 1803 C CA . ALA A 1 229 ? -7.050 -16.461 10.347 1.00 81.88 229 ALA A CA 1
ATOM 1804 C C . ALA A 1 229 ? -6.655 -15.450 11.440 1.00 81.88 229 ALA A C 1
ATOM 1806 O O . ALA A 1 229 ? -7.480 -14.608 11.809 1.00 81.88 229 ALA A O 1
ATOM 1807 N N . PRO A 1 230 ? -5.404 -15.481 11.937 1.00 86.25 230 PRO A N 1
ATOM 1808 C CA . PRO A 1 230 ? -4.901 -14.434 12.816 1.00 86.25 230 PRO A CA 1
ATOM 1809 C C . PRO A 1 230 ? -4.909 -13.088 12.081 1.00 86.25 230 PRO A C 1
ATOM 1811 O O . PRO A 1 230 ? -4.550 -13.003 10.904 1.00 86.25 230 PRO A O 1
ATOM 1814 N N . ARG A 1 231 ? -5.344 -12.040 12.786 1.00 93.62 231 ARG A N 1
ATOM 1815 C CA . ARG A 1 231 ? -5.533 -10.688 12.251 1.00 93.62 231 ARG A CA 1
ATOM 1816 C C . ARG A 1 231 ? -4.758 -9.701 13.097 1.00 93.62 231 ARG A C 1
ATOM 1818 O O . ARG A 1 231 ? -4.843 -9.757 14.324 1.00 93.62 231 ARG A O 1
ATOM 1825 N N . LYS A 1 232 ? -4.035 -8.795 12.446 1.00 96.50 232 LYS A N 1
ATOM 1826 C CA . LYS A 1 232 ? -3.218 -7.800 13.132 1.00 96.50 232 LYS A CA 1
ATOM 1827 C C . LYS A 1 232 ? -3.315 -6.416 12.506 1.00 96.50 232 LYS A C 1
ATOM 1829 O O . LYS A 1 232 ? -3.356 -6.278 11.284 1.00 96.50 232 LYS A O 1
ATOM 1834 N N . ILE A 1 233 ? -3.293 -5.407 13.363 1.00 97.56 233 ILE A N 1
ATOM 1835 C CA . ILE A 1 233 ? -3.061 -4.011 13.014 1.00 97.56 233 ILE A CA 1
ATOM 1836 C C . ILE A 1 233 ? -1.688 -3.641 13.574 1.00 97.56 233 ILE A C 1
ATOM 1838 O O . ILE A 1 233 ? -1.415 -3.859 14.750 1.00 97.56 233 ILE A O 1
ATOM 1842 N N . ILE A 1 234 ? -0.818 -3.101 12.730 1.00 97.50 234 ILE A N 1
ATOM 1843 C CA . ILE A 1 234 ? 0.476 -2.546 13.114 1.00 97.50 234 ILE A CA 1
ATOM 1844 C C . ILE A 1 234 ? 0.355 -1.032 12.984 1.00 97.50 234 ILE A C 1
ATOM 1846 O O . ILE A 1 234 ? 0.221 -0.512 11.879 1.00 97.50 234 ILE A O 1
ATOM 1850 N N . LEU A 1 235 ? 0.390 -0.325 14.105 1.00 95.25 235 LEU A N 1
ATOM 1851 C CA . LEU A 1 235 ? 0.336 1.129 14.143 1.00 95.25 235 LEU A CA 1
ATOM 1852 C C . LEU A 1 235 ? 1.754 1.673 14.322 1.00 95.25 235 LEU A C 1
ATOM 1854 O O . LEU A 1 235 ? 2.338 1.559 15.396 1.00 95.25 235 LEU A O 1
ATOM 1858 N N . ASN A 1 236 ? 2.305 2.263 13.268 1.00 92.25 236 ASN A N 1
ATOM 1859 C CA . ASN A 1 236 ? 3.575 2.975 13.312 1.00 92.25 236 ASN A CA 1
ATOM 1860 C C . ASN A 1 236 ? 3.310 4.400 13.817 1.00 92.25 236 ASN A C 1
ATOM 1862 O O . ASN A 1 236 ? 2.936 5.273 13.042 1.00 92.25 236 ASN A O 1
ATOM 1866 N N . ALA A 1 237 ? 3.451 4.613 15.119 1.00 88.06 237 ALA A N 1
ATOM 1867 C CA . ALA A 1 237 ? 3.096 5.839 15.825 1.00 88.06 237 ALA A CA 1
ATOM 1868 C C . ALA A 1 237 ? 4.316 6.739 16.098 1.00 88.06 237 ALA A C 1
ATOM 1870 O O . ALA A 1 237 ? 5.475 6.301 16.044 1.00 88.06 237 ALA A O 1
ATOM 1871 N N . GLY A 1 238 ? 4.049 8.001 16.427 1.00 82.25 238 GLY A N 1
ATOM 1872 C CA . GLY A 1 238 ? 5.033 8.940 16.948 1.00 82.25 238 GLY A CA 1
ATOM 1873 C C . GLY A 1 238 ? 5.360 8.683 18.414 1.00 82.25 238 GLY A C 1
ATOM 1874 O O . GLY A 1 238 ? 4.546 8.172 19.182 1.00 82.25 238 GLY A O 1
ATOM 1875 N N . MET A 1 239 ? 6.562 9.077 18.835 1.00 77.50 239 MET A N 1
ATOM 1876 C CA . MET A 1 239 ? 6.987 9.002 20.244 1.00 77.50 239 MET A CA 1
ATOM 1877 C C . MET A 1 239 ? 6.130 9.863 21.192 1.00 77.50 239 MET A C 1
ATOM 1879 O O . MET A 1 239 ? 6.161 9.651 22.398 1.00 77.50 239 MET A O 1
ATOM 1883 N N . ALA A 1 240 ? 5.386 10.838 20.658 1.00 73.75 240 ALA A N 1
ATOM 1884 C CA . ALA A 1 240 ? 4.568 11.770 21.432 1.00 73.75 240 ALA A CA 1
ATOM 1885 C C . ALA A 1 240 ? 3.096 11.337 21.597 1.00 73.75 240 ALA A C 1
ATOM 1887 O O . ALA A 1 240 ? 2.354 12.023 22.300 1.00 73.75 240 ALA A O 1
ATOM 1888 N N . ASP A 1 241 ? 2.641 10.241 20.966 1.00 79.50 241 ASP A N 1
ATOM 1889 C CA . ASP A 1 241 ? 1.225 9.851 21.079 1.00 79.50 241 ASP A CA 1
ATOM 1890 C C . ASP A 1 241 ? 0.912 9.231 22.446 1.00 79.50 241 ASP A C 1
ATOM 1892 O O . ASP A 1 241 ? 1.645 8.361 22.922 1.00 79.50 241 ASP A O 1
ATOM 1896 N N . SER A 1 242 ? -0.222 9.633 23.028 1.00 84.00 242 SER A N 1
ATOM 1897 C CA . SER A 1 242 ? -0.676 9.229 24.365 1.00 84.00 242 SER A CA 1
ATOM 1898 C C . SER A 1 242 ? -0.770 7.710 24.539 1.00 84.00 242 SER A C 1
ATOM 1900 O O . SER A 1 242 ? -1.485 7.035 23.797 1.00 84.00 242 SER A O 1
ATOM 1902 N N . GLU A 1 243 ? -0.115 7.185 25.578 1.00 87.62 243 GLU A N 1
ATOM 1903 C CA . GLU A 1 243 ? -0.226 5.778 25.991 1.00 87.62 243 GLU A CA 1
ATOM 1904 C C . GLU A 1 243 ? -1.672 5.379 26.313 1.00 87.62 243 GLU A C 1
ATOM 1906 O O . GLU A 1 243 ? -2.090 4.270 25.990 1.00 87.62 243 GLU A O 1
ATOM 1911 N N . GLN A 1 244 ? -2.472 6.294 26.872 1.00 89.62 244 GLN A N 1
ATOM 1912 C CA . GLN A 1 244 ? -3.882 6.025 27.161 1.00 89.62 244 GLN A CA 1
ATOM 1913 C C . GLN A 1 244 ? -4.669 5.736 25.875 1.00 89.62 244 GLN A C 1
ATOM 1915 O O . GLN A 1 244 ? -5.395 4.747 25.804 1.00 89.62 244 GLN A O 1
ATOM 1920 N N . THR A 1 245 ? -4.478 6.547 24.831 1.00 88.19 245 THR A N 1
ATOM 1921 C CA . THR A 1 245 ? -5.143 6.340 23.536 1.00 88.19 245 THR A CA 1
ATOM 1922 C C . THR A 1 245 ? -4.742 5.002 22.913 1.00 88.19 245 THR A C 1
ATOM 1924 O O . THR A 1 245 ? -5.586 4.290 22.372 1.00 88.19 245 THR A O 1
ATOM 1927 N N . ILE A 1 246 ? -3.465 4.620 23.012 1.00 91.62 246 ILE A N 1
ATOM 1928 C CA . ILE A 1 246 ? -2.990 3.323 22.511 1.00 91.62 246 ILE A CA 1
ATOM 1929 C C . ILE A 1 246 ? -3.579 2.160 23.322 1.00 91.62 246 ILE A C 1
ATOM 1931 O O . ILE A 1 246 ? -3.962 1.144 22.736 1.00 91.62 246 ILE A O 1
ATOM 1935 N N . ALA A 1 247 ? -3.707 2.300 24.643 1.00 93.19 247 ALA A N 1
ATOM 1936 C CA . ALA A 1 247 ? -4.316 1.288 25.503 1.00 93.19 247 ALA A CA 1
ATOM 1937 C C . ALA A 1 247 ? -5.805 1.066 25.173 1.00 93.19 247 ALA A C 1
ATOM 1939 O O . ALA A 1 247 ? -6.229 -0.077 24.995 1.00 93.19 247 ALA A O 1
ATOM 1940 N N . GLU A 1 248 ? -6.577 2.141 24.998 1.00 94.12 248 GLU A N 1
ATOM 1941 C CA . GLU A 1 248 ? -7.996 2.086 24.610 1.00 94.12 248 GLU A CA 1
ATOM 1942 C C . GLU A 1 248 ? -8.190 1.419 23.235 1.00 94.12 248 GLU A C 1
ATOM 1944 O O . GLU A 1 248 ? -9.060 0.559 23.052 1.00 94.12 248 GLU A O 1
ATOM 1949 N N . LEU A 1 249 ? -7.330 1.751 22.266 1.00 94.62 249 LEU A N 1
ATOM 1950 C CA . LEU A 1 249 ? -7.318 1.106 20.950 1.00 94.62 249 LEU A CA 1
ATOM 1951 C C . LEU A 1 249 ? -6.953 -0.377 21.041 1.00 94.62 249 LEU A C 1
ATOM 1953 O O . LEU A 1 249 ? -7.568 -1.204 20.365 1.00 94.62 249 LEU A O 1
ATOM 1957 N N . THR A 1 250 ? -5.979 -0.723 21.883 1.00 95.81 250 THR A N 1
ATOM 1958 C CA . THR A 1 250 ? -5.562 -2.111 22.110 1.00 95.81 250 THR A CA 1
ATOM 1959 C C . THR A 1 250 ? -6.724 -2.931 22.656 1.00 95.81 250 THR A C 1
ATOM 1961 O O . THR A 1 250 ? -7.023 -3.997 22.116 1.00 95.81 250 THR A O 1
ATOM 1964 N N . GLN A 1 251 ? -7.428 -2.410 23.662 1.00 95.69 251 GLN A N 1
ATOM 1965 C CA . GLN A 1 251 ? -8.611 -3.049 24.234 1.00 95.69 251 GLN A CA 1
ATOM 1966 C C . GLN A 1 251 ? -9.718 -3.232 23.185 1.00 95.69 251 GLN A C 1
ATOM 1968 O O . GLN A 1 251 ? -10.274 -4.325 23.057 1.00 95.69 251 GLN A O 1
ATOM 1973 N N . SER A 1 252 ? -9.992 -2.199 22.384 1.00 95.56 252 SER A N 1
ATOM 1974 C CA . SER A 1 252 ? -11.000 -2.248 21.314 1.00 95.56 252 SER A CA 1
ATOM 1975 C C . SER A 1 252 ? -10.662 -3.306 20.251 1.00 95.56 252 SER A C 1
ATOM 1977 O O . SER A 1 252 ? -11.522 -4.083 19.826 1.00 95.56 252 SER A O 1
ATOM 1979 N N . CYS A 1 253 ? -9.390 -3.397 19.847 1.00 95.44 253 CYS A N 1
ATOM 1980 C CA . CYS A 1 253 ? -8.919 -4.412 18.901 1.00 95.44 253 CYS A CA 1
ATOM 1981 C C . CYS A 1 253 ? -9.044 -5.829 19.484 1.00 95.44 253 CYS A C 1
ATOM 1983 O O . CYS A 1 253 ? -9.537 -6.734 18.804 1.00 95.44 253 CYS A O 1
ATOM 1985 N N . GLN A 1 254 ? -8.659 -6.017 20.751 1.00 93.69 254 GLN A N 1
ATOM 1986 C CA . GLN A 1 254 ? -8.750 -7.303 21.449 1.00 93.69 254 GLN A CA 1
ATOM 1987 C C . GLN A 1 254 ? -10.193 -7.811 21.536 1.00 93.69 254 GLN A C 1
ATOM 1989 O O . GLN A 1 254 ? -10.434 -8.985 21.260 1.00 93.69 254 GLN A O 1
ATOM 1994 N N . GLN A 1 255 ? -11.160 -6.935 21.829 1.00 93.62 255 GLN A N 1
ATOM 1995 C CA . GLN A 1 255 ? -12.588 -7.283 21.838 1.00 93.62 255 GLN A CA 1
ATOM 1996 C C . GLN A 1 255 ? -13.081 -7.790 20.474 1.00 93.62 255 GLN A C 1
ATOM 1998 O O . GLN A 1 255 ? -13.955 -8.653 20.404 1.00 93.62 255 GLN A O 1
ATOM 2003 N N . CYS A 1 256 ? -12.478 -7.317 19.382 1.00 92.50 256 CYS A N 1
ATOM 2004 C CA . CYS A 1 256 ? -12.772 -7.766 18.020 1.00 92.50 256 CYS A CA 1
ATOM 2005 C C . CYS A 1 256 ? -11.935 -8.990 17.578 1.00 92.50 256 CYS A C 1
ATOM 2007 O O . CYS A 1 256 ? -12.057 -9.465 16.438 1.00 92.50 256 CYS A O 1
ATOM 2009 N N . GLY A 1 257 ? -11.070 -9.513 18.456 1.00 92.88 257 GLY A N 1
ATOM 2010 C CA . GLY A 1 257 ? -10.136 -10.599 18.157 1.00 92.88 257 GLY A CA 1
ATOM 2011 C C . GLY A 1 257 ? -9.063 -10.204 17.138 1.00 92.88 257 GLY A C 1
ATOM 2012 O O . GLY A 1 257 ? -8.715 -11.013 16.272 1.00 92.88 257 GLY A O 1
ATOM 2013 N N . ILE A 1 258 ? -8.605 -8.951 17.187 1.00 95.31 258 ILE A N 1
ATOM 2014 C CA . ILE A 1 258 ? -7.551 -8.385 16.339 1.00 95.31 258 ILE A CA 1
ATOM 2015 C C . ILE A 1 258 ? -6.379 -7.986 17.239 1.00 95.31 258 ILE A C 1
ATOM 2017 O O . ILE A 1 258 ? -6.554 -7.295 18.239 1.00 95.31 258 ILE A O 1
ATOM 2021 N N . GLN A 1 259 ? -5.169 -8.417 16.889 1.00 95.88 259 GLN A N 1
ATOM 2022 C CA . GLN A 1 259 ? -3.958 -8.021 17.602 1.00 95.88 259 GLN A CA 1
ATOM 2023 C C . GLN A 1 259 ? -3.550 -6.604 17.185 1.00 95.88 259 GLN A C 1
ATOM 2025 O O . GLN A 1 259 ? -3.380 -6.350 15.996 1.00 95.88 259 GLN A O 1
ATOM 2030 N N . LEU A 1 260 ? -3.346 -5.698 18.141 1.00 96.88 260 LEU A N 1
ATOM 2031 C CA . LEU A 1 260 ? -2.728 -4.397 17.880 1.00 96.88 260 LEU A CA 1
ATOM 2032 C C . LEU A 1 260 ? -1.253 -4.437 18.291 1.00 96.88 260 LEU A C 1
ATOM 2034 O O . LEU A 1 260 ? -0.929 -4.788 19.423 1.00 96.88 260 LEU A O 1
ATOM 2038 N N . GLU A 1 261 ? -0.364 -4.074 17.373 1.00 96.62 261 GLU A N 1
ATOM 2039 C CA . GLU A 1 261 ? 1.060 -3.856 17.620 1.00 96.62 261 GLU A CA 1
ATOM 2040 C C . GLU A 1 261 ? 1.362 -2.371 17.389 1.00 96.62 261 GLU A C 1
ATOM 2042 O O . GLU A 1 261 ? 1.314 -1.896 16.256 1.00 96.62 261 GLU A O 1
ATOM 2047 N N . CYS A 1 262 ? 1.670 -1.624 18.447 1.00 94.44 262 CYS A N 1
ATOM 2048 C CA . CYS A 1 262 ? 2.084 -0.228 18.326 1.00 94.44 262 CYS A CA 1
ATOM 2049 C C . CYS A 1 262 ? 3.614 -0.140 18.276 1.00 94.44 262 CYS A C 1
ATOM 2051 O O . CYS A 1 262 ? 4.295 -0.541 19.218 1.00 94.44 262 CYS A O 1
ATOM 2053 N N . ARG A 1 263 ? 4.160 0.405 17.187 1.00 93.44 263 ARG A N 1
ATOM 2054 C CA . ARG A 1 263 ? 5.596 0.629 16.990 1.00 93.44 263 ARG A CA 1
ATOM 2055 C C . ARG A 1 263 ? 5.887 2.119 17.031 1.00 93.44 263 ARG A C 1
ATOM 2057 O O . ARG A 1 263 ? 5.333 2.879 16.244 1.00 93.44 263 ARG A O 1
ATOM 2064 N N . ARG A 1 264 ? 6.784 2.541 17.916 1.00 87.75 264 ARG A N 1
ATOM 2065 C CA . ARG A 1 264 ? 7.190 3.945 18.047 1.00 87.75 264 ARG A CA 1
ATOM 2066 C C . ARG A 1 264 ? 8.382 4.231 17.137 1.00 87.75 264 ARG A C 1
ATOM 2068 O O . ARG A 1 264 ? 9.525 4.187 17.576 1.00 87.75 264 ARG A O 1
ATOM 2075 N 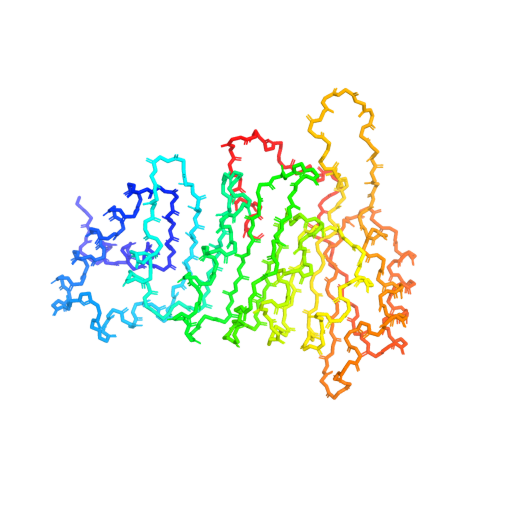N . ILE A 1 265 ? 8.113 4.433 15.849 1.00 83.31 265 ILE A N 1
ATOM 2076 C CA . ILE A 1 265 ? 9.176 4.569 14.838 1.00 83.31 265 ILE A CA 1
ATOM 2077 C C . ILE A 1 265 ? 9.430 6.015 14.415 1.00 83.31 265 ILE A C 1
ATOM 2079 O O . ILE A 1 265 ? 10.491 6.305 13.867 1.00 83.31 265 ILE A O 1
ATOM 2083 N N . TYR A 1 266 ? 8.486 6.926 14.668 1.00 77.94 266 TYR A N 1
ATOM 2084 C CA . TYR A 1 266 ? 8.632 8.318 14.257 1.00 77.94 266 TYR A CA 1
ATOM 2085 C C . TYR A 1 266 ? 9.145 9.197 15.409 1.00 77.94 266 TYR A C 1
ATOM 2087 O O . TYR A 1 266 ? 8.535 9.214 16.487 1.00 77.94 266 TYR A O 1
ATOM 2095 N N . PRO A 1 267 ? 10.237 9.958 15.204 1.00 70.81 267 PRO A N 1
ATOM 2096 C CA . PRO A 1 267 ? 10.786 10.837 16.229 1.00 70.81 267 PRO A CA 1
ATOM 2097 C C . PRO A 1 267 ? 9.826 11.998 16.562 1.00 70.81 267 PRO A C 1
ATOM 2099 O O . PRO A 1 267 ? 9.030 12.394 15.710 1.00 70.81 267 PRO A O 1
ATOM 2102 N N . PRO A 1 268 ? 9.909 12.603 17.764 1.00 64.62 268 PRO A N 1
ATOM 2103 C CA . PRO A 1 268 ? 9.023 13.703 18.181 1.00 64.62 268 PRO A CA 1
ATOM 2104 C C . PRO A 1 268 ? 9.060 14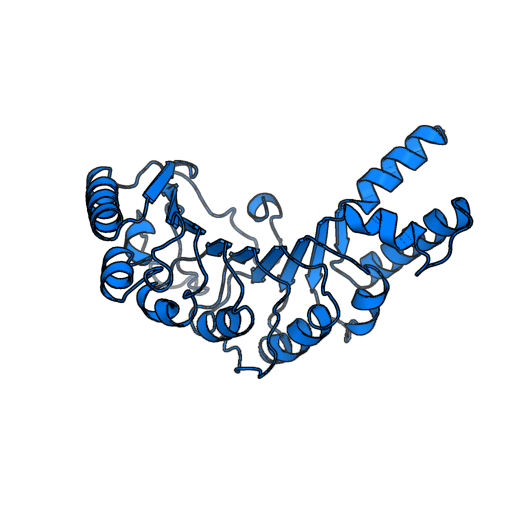.917 17.242 1.00 64.62 268 PRO A C 1
ATOM 2106 O O . PRO A 1 268 ? 8.054 15.585 17.015 1.00 64.62 268 PRO A O 1
ATOM 2109 N N . SER A 1 269 ? 10.235 15.191 16.679 1.00 62.66 269 SER A N 1
ATOM 2110 C CA . SER A 1 269 ? 10.495 16.273 15.733 1.00 62.66 269 SER A CA 1
ATOM 2111 C C . SER A 1 269 ? 10.444 15.804 14.281 1.00 62.66 269 SER A C 1
ATOM 2113 O O . SER A 1 269 ? 11.067 16.435 13.428 1.00 62.66 269 SER A O 1
ATOM 2115 N N . TRP A 1 270 ? 9.739 14.702 13.984 1.00 55.31 270 TRP A N 1
ATOM 2116 C CA . TRP A 1 270 ? 9.562 14.278 12.601 1.00 55.31 270 TRP A CA 1
ATOM 2117 C C . TRP A 1 270 ? 8.917 15.425 11.828 1.00 55.31 270 TRP A C 1
ATOM 2119 O O . TRP A 1 270 ? 7.789 15.848 12.094 1.00 55.31 270 TRP A O 1
ATOM 2129 N N . GLN A 1 271 ? 9.697 15.967 10.910 1.00 55.19 271 GLN A N 1
ATOM 2130 C CA . GLN A 1 271 ? 9.208 16.790 9.834 1.00 55.19 271 GLN A CA 1
ATOM 2131 C C . GLN A 1 271 ? 9.221 15.857 8.631 1.00 55.19 271 GLN A C 1
ATOM 2133 O O . GLN A 1 271 ? 10.256 15.219 8.405 1.00 55.19 271 GLN A O 1
ATOM 2138 N N . PRO A 1 272 ? 8.127 15.749 7.855 1.00 52.84 272 PRO A N 1
ATOM 2139 C CA . PRO A 1 272 ? 8.290 15.260 6.499 1.00 52.84 272 PRO A CA 1
ATOM 2140 C C . PRO A 1 272 ? 9.357 16.179 5.913 1.00 52.84 272 PRO A C 1
ATOM 2142 O O . PRO A 1 272 ? 9.147 17.397 5.929 1.00 52.84 272 PRO A O 1
ATOM 2145 N N . SER A 1 273 ? 10.526 15.627 5.555 1.00 43.00 273 SER A N 1
ATOM 2146 C CA . SER A 1 273 ? 11.632 16.374 4.949 1.00 43.00 273 SER A CA 1
ATOM 2147 C C . SER A 1 273 ? 10.992 17.376 4.014 1.00 43.00 273 SER A C 1
ATOM 2149 O O . SER A 1 273 ? 10.135 16.964 3.238 1.00 43.00 273 SER A O 1
ATOM 2151 N N . SER A 1 274 ? 11.239 18.679 4.207 1.00 39.16 274 SER A N 1
ATOM 2152 C CA . SER A 1 274 ? 10.564 19.733 3.453 1.00 39.16 274 SER A CA 1
ATOM 2153 C C . SER A 1 274 ? 10.745 19.412 1.978 1.00 39.16 274 SER A C 1
ATOM 2155 O O . SER A 1 274 ? 11.808 19.668 1.415 1.00 39.16 274 SER A O 1
ATOM 2157 N N . VAL A 1 275 ? 9.752 18.739 1.400 1.00 39.97 275 VAL A N 1
ATOM 2158 C CA . VAL A 1 275 ? 9.824 18.232 0.046 1.00 39.97 275 VAL A CA 1
ATOM 2159 C C . VAL A 1 275 ? 9.713 19.511 -0.743 1.00 39.97 275 VAL A C 1
ATOM 2161 O O . VAL A 1 275 ? 8.627 20.086 -0.849 1.00 39.97 275 VAL A O 1
ATOM 2164 N N . GLU A 1 276 ? 10.851 20.030 -1.208 1.00 35.75 276 GLU A N 1
ATOM 2165 C CA . GLU A 1 276 ? 10.827 20.955 -2.325 1.00 35.75 276 GLU A CA 1
ATOM 2166 C C . GLU A 1 276 ? 9.854 20.324 -3.320 1.00 35.75 276 GLU A C 1
ATOM 2168 O O . GLU A 1 276 ? 10.017 19.139 -3.613 1.00 35.75 276 GLU A O 1
ATOM 2173 N N . PRO A 1 277 ? 8.813 21.031 -3.783 1.00 40.41 277 PRO A N 1
ATOM 2174 C CA . PRO A 1 277 ? 7.719 20.437 -4.556 1.00 40.41 277 PRO A CA 1
ATOM 2175 C C . PRO A 1 277 ? 8.160 19.666 -5.819 1.00 40.41 277 PRO A C 1
ATOM 2177 O O . PRO A 1 277 ? 7.331 19.027 -6.458 1.00 40.41 277 PRO A O 1
ATOM 2180 N N . CYS A 1 278 ? 9.456 19.686 -6.144 1.00 36.22 278 CYS A N 1
ATOM 2181 C CA . CYS A 1 278 ? 10.097 19.026 -7.269 1.00 36.22 278 CYS A CA 1
ATOM 2182 C C . CYS A 1 278 ? 11.173 17.983 -6.885 1.00 36.22 278 CYS A C 1
ATOM 2184 O O . CYS A 1 278 ? 11.762 17.397 -7.788 1.00 36.22 278 CYS A O 1
ATOM 2186 N N . ARG A 1 279 ? 11.480 17.745 -5.599 1.00 37.00 279 ARG A N 1
ATOM 2187 C CA . ARG A 1 279 ? 12.575 16.846 -5.189 1.00 37.00 279 ARG A CA 1
ATOM 2188 C C . ARG A 1 279 ? 12.042 15.653 -4.405 1.00 37.00 279 ARG A C 1
ATOM 2190 O O . ARG A 1 279 ? 11.688 15.756 -3.235 1.00 37.00 279 ARG A O 1
ATOM 2197 N N . TRP A 1 280 ? 11.957 14.516 -5.087 1.00 43.38 280 TRP A N 1
ATOM 2198 C CA . TRP A 1 280 ? 11.526 13.248 -4.512 1.00 43.38 280 TRP A CA 1
ATOM 2199 C C . TRP A 1 280 ? 12.560 12.761 -3.494 1.00 43.38 280 TRP A C 1
ATOM 2201 O O . TRP A 1 280 ? 13.692 12.453 -3.849 1.00 43.38 280 TRP A O 1
ATOM 2211 N N . ASP A 1 281 ? 12.183 12.712 -2.216 1.00 42.22 281 ASP A N 1
ATOM 2212 C CA . ASP A 1 281 ? 13.012 12.091 -1.183 1.00 42.22 281 ASP A CA 1
ATOM 2213 C C . ASP A 1 281 ? 12.744 10.580 -1.154 1.00 42.22 281 ASP A C 1
ATOM 2215 O O . ASP A 1 281 ? 11.703 10.126 -0.667 1.00 42.22 281 ASP A O 1
ATOM 2219 N N . TYR A 1 282 ? 13.679 9.800 -1.699 1.00 42.19 282 TYR A N 1
ATOM 2220 C CA . TYR A 1 282 ? 13.651 8.334 -1.677 1.00 42.19 282 TYR A CA 1
ATOM 2221 C C . TYR A 1 282 ? 13.784 7.763 -0.256 1.00 42.19 282 TYR A C 1
ATOM 2223 O O . TYR A 1 282 ? 13.416 6.617 -0.031 1.00 42.19 282 TYR A O 1
ATOM 2231 N N . GLY A 1 283 ? 14.227 8.542 0.737 1.00 39.78 283 GLY A N 1
ATOM 2232 C CA . GLY A 1 283 ? 14.226 8.126 2.144 1.00 39.78 283 GLY A CA 1
ATOM 2233 C C . GLY A 1 283 ? 12.814 7.911 2.700 1.00 39.78 283 GLY A C 1
ATOM 2234 O O . GLY A 1 283 ? 12.599 7.050 3.546 1.00 39.78 283 GLY A O 1
ATOM 2235 N N . ALA A 1 284 ? 11.808 8.598 2.147 1.00 40.16 284 ALA A N 1
ATOM 2236 C CA . ALA A 1 284 ? 10.399 8.328 2.445 1.00 40.16 284 ALA A CA 1
ATOM 2237 C C . ALA A 1 284 ? 9.882 7.022 1.788 1.00 40.16 284 ALA A C 1
ATOM 2239 O O . ALA A 1 284 ? 8.715 6.645 1.960 1.00 40.16 284 ALA A O 1
ATOM 2240 N N . TRP A 1 285 ? 10.730 6.335 1.007 1.00 37.25 285 TRP A N 1
ATOM 2241 C CA . TRP A 1 285 ? 10.434 5.085 0.304 1.00 37.25 285 TRP A CA 1
ATOM 2242 C C . TRP A 1 285 ? 10.916 3.814 1.001 1.00 37.25 285 TRP A C 1
ATOM 2244 O O . TRP A 1 285 ? 10.531 2.730 0.565 1.00 37.25 285 TRP A O 1
ATOM 2254 N N . SER A 1 286 ? 11.692 3.903 2.076 1.00 34.78 286 SER A N 1
ATOM 2255 C CA . SER A 1 286 ? 12.041 2.742 2.910 1.00 34.78 286 SER A CA 1
ATOM 2256 C C . SER A 1 286 ? 11.020 2.533 4.022 1.00 34.78 286 SER A C 1
ATOM 2258 O O . SER A 1 286 ? 10.811 3.489 4.797 1.00 34.78 286 SER A O 1
#

pLDDT: mean 74.1, std 16.98, range [34.78, 97.56]